Protein 2JFR (pdb70)

Nearest PDB structures (foldseek):
  2jfs-assembly1_A  TM=9.972E-01  e=6.537E-49  Mycolicibacterium smegmatis MC2 155
  5d2u-assembly1_A  TM=9.173E-01  e=3.199E-22  Thermosynechococcus vestitus BP-1
  2xzv-assembly1_A  TM=9.124E-01  e=3.537E-21  Synechococcus elongatus
  5iti-assembly1_A  TM=8.779E-01  e=5.720E-21  Thermosynechococcus vestitus BP-1
  2pk0-assembly3_C  TM=8.861E-01  e=6.323E-20  Streptococcus agalactiae A909

Sequence (234 aa):
GMASVLSSAATATDDQGPVRRENNQDACLADDGIILYAVADGFGARRGHHHASATALKTLSSAGFAAAPDRDGLLEEAVQQQANLLRRVFELLGDEEPTVSGTTLLTAVAVFEPGQGGPLVVNIIGDSPLYRIIRDGHMMEEQLTDDDHSVAGELVRRMGEITRRHEARWHPQQRRHLLTRRALGIGPHHIIGPDVVFGIDCGPGDRLLISSSDDGLFAAADEALLIVDAATSPDPQQVAVRRRLVVEVANNDAGGSDNTTVVVIDDLG

InterPro domains:
  IPR001932 PPM-type phosphatase-like domain [PF13672] (19-188)
  IPR001932 PPM-type phosphatase-like domain [PS51746] (6-232)
  IPR001932 PPM-type phosphatase-like domain [SM00331] (11-232)
  IPR001932 PPM-type phosphatase-like domain [SM00332] (2-230)
  IPR001932 PPM-type phosphatase-like domain [cd00143] (11-232)
  IPR015655 Protein phosphatase 2C [PTHR47992] (13-231)
  IPR036457 PPM-type phosphatase-like domain superfamily [G3DSA:3.60.40.10] (1-233)
  IPR036457 PPM-type phosphatase-like domain superfamily [SSF81606] (5-232)

Secondary structure (DSSP, 8-state):
---SEEEEEEEEE--SS-SS--EEEEEETTEEEEEEEESTTHHHHHHHHHHHHHHHHHHS-SHHHHHHHHHHHHHHHHHHHTTSSS--EE-EEEEE---GGGTS-EEEEESS--EEEEETTEEEE-SPP-BHHHHHHHTTSS-HHHHTT-TTTT-BS--BSSSS----EEEE----TT-EEEEE-GGGGTTS-HHHHHHHHT-SSHHHHHHHHHHHHHHTT--S-EEEEEEEE-

Organism: Mycolicibacterium smegmatis (strain ATCC 700084 / mc(2)155) (NCBI:txid246196)

Structure (mmCIF, N/CA/C/O backbone):
data_2JFR
#
_entry.id   2JFR
#
_cell.length_a   76.382
_cell.length_b   83.998
_cell.length_c   33.478
_cell.angle_alpha   90.00
_cell.angle_beta   90.00
_cell.angle_gamma   90.00
#
_symmetry.space_group_name_H-M   'P 21 21 2'
#
loop_
_entity.id
_entity.type
_entity.pdbx_description
1 polymer 'SER-THR PHOSPHATASE MSPP'
2 non-polymer 'MAGNESIUM ION'
3 non-polymer 'MANGANESE (II) ION'
4 non-polymer 'CHLORIDE ION'
5 non-polymer 'PHOSPHATE ION'
6 water water
#
loop_
_atom_site.group_PDB
_atom_site.id
_atom_site.type_symbol
_atom_site.label_atom_id
_atom_site.label_alt_id
_atom_site.label_comp_id
_atom_site.label_asym_id
_atom_site.label_entity_id
_atom_site.label_seq_id
_atom_site.pdbx_PDB_ins_code
_atom_site.Cartn_x
_atom_site.Cartn_y
_atom_site.Cartn_z
_atom_site.occupancy
_atom_site.B_iso_or_equiv
_atom_site.auth_seq_id
_atom_site.auth_comp_id
_atom_site.auth_asym_id
_atom_site.auth_atom_id
_atom_site.pdbx_PDB_model_num
ATOM 1 N N . GLY A 1 1 ? 39.013 27.647 5.474 1.00 23.98 0 GLY A N 1
ATOM 2 C CA . GLY A 1 1 ? 40.320 27.116 5.383 1.00 19.58 0 GLY A CA 1
ATOM 3 C C . GLY A 1 1 ? 40.955 26.790 6.716 1.00 16.78 0 GLY A C 1
ATOM 4 O O . GLY A 1 1 ? 40.439 27.152 7.778 1.00 18.40 0 GLY A O 1
ATOM 5 N N . MET A 1 2 ? 42.080 26.069 6.649 1.00 17.00 1 MET A N 1
ATOM 6 C CA . MET A 1 2 ? 42.725 25.516 7.807 1.00 16.06 1 MET A CA 1
ATOM 7 C C . MET A 1 2 ? 43.826 26.395 8.343 1.00 15.95 1 MET A C 1
ATOM 8 O O . MET A 1 2 ? 44.553 27.062 7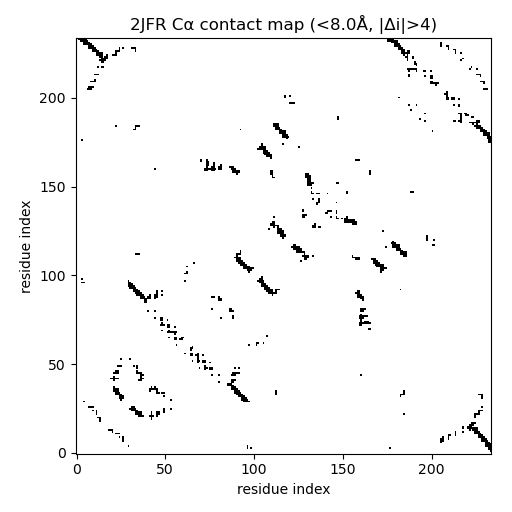.579 1.00 17.92 1 MET A O 1
ATOM 13 N N . ALA A 1 3 ? 44.013 26.359 9.629 1.00 15.77 2 ALA A N 1
ATOM 14 C CA . ALA A 1 3 ? 45.147 26.960 10.334 1.00 15.99 2 ALA A CA 1
ATOM 15 C C . ALA A 1 3 ? 46.469 26.289 9.946 1.00 15.77 2 ALA A C 1
ATOM 16 O O . ALA A 1 3 ? 46.499 25.132 9.548 1.00 16.89 2 ALA A O 1
ATOM 18 N N . SER A 1 4 ? 47.548 26.989 10.168 1.00 16.24 3 SER A N 1
ATOM 19 C CA . SER A 1 4 ? 48.866 26.414 9.921 1.00 16.59 3 SER A CA 1
ATOM 20 C C . SER A 1 4 ? 49.179 25.296 10.887 1.00 15.91 3 SER A C 1
ATOM 21 O O . SER A 1 4 ? 49.804 24.316 10.464 1.00 17.72 3 SER A O 1
ATOM 24 N N . VAL A 1 5 ? 48.822 25.421 12.119 1.00 17.30 4 VAL A N 1
ATOM 25 C CA . VAL A 1 5 ? 48.967 24.364 13.120 1.00 17.33 4 VAL A CA 1
ATOM 26 C C . VAL A 1 5 ? 47.544 23.905 13.447 1.00 16.85 4 VAL A C 1
ATOM 27 O O . VAL A 1 5 ? 46.744 24.659 13.965 1.00 18.81 4 VAL A O 1
ATOM 31 N N . LEU A 1 6 ? 47.286 22.637 13.206 1.00 16.49 5 LEU A N 1
ATOM 32 C CA . LEU A 1 6 ? 45.995 22.023 13.548 1.00 16.52 5 LEU A CA 1
ATOM 33 C C . LEU A 1 6 ? 45.965 21.617 14.969 1.00 17.27 5 LEU A C 1
ATOM 34 O O . LEU A 1 6 ? 45.011 21.862 15.694 1.00 21.32 5 LEU A O 1
ATOM 39 N N . SER A 1 7 ? 47.016 20.911 15.447 1.00 17.67 6 SER A N 1
ATOM 40 C CA A SER A 1 7 ? 47.095 20.580 16.843 0.58 19.28 6 SER A CA 1
ATOM 41 C CA B SER A 1 7 ? 47.053 20.202 16.687 0.42 17.98 6 SER A CA 1
ATOM 42 C C . SER A 1 7 ? 48.524 20.083 17.109 1.00 17.15 6 SER A C 1
ATOM 43 O O . SER A 1 7 ? 49.347 19.937 16.219 1.00 18.40 6 SER A O 1
ATOM 48 N N . ALA A 1 8 ? 48.779 19.951 18.373 1.00 17.39 7 ALA A N 1
ATOM 49 C CA . ALA A 1 8 ? 50.088 19.539 18.847 1.00 16.75 7 ALA A CA 1
ATOM 50 C C . ALA A 1 8 ? 49.920 18.742 20.106 1.00 16.29 7 ALA A C 1
ATOM 51 O O . ALA A 1 8 ? 48.899 18.841 20.808 1.00 19.37 7 ALA A O 1
ATOM 53 N N . ALA A 1 9 ? 50.884 17.917 20.428 1.00 15.68 8 ALA A N 1
ATOM 54 C CA . ALA A 1 9 ? 50.868 17.100 21.626 1.00 16.29 8 ALA A CA 1
ATOM 55 C C . ALA A 1 9 ? 52.301 16.891 22.098 1.00 15.63 8 ALA A C 1
ATOM 56 O O . ALA A 1 9 ? 53.221 16.919 21.297 1.00 15.83 8 ALA A O 1
ATOM 58 N N . THR A 1 10 ? 52.426 16.597 23.385 1.00 16.39 9 THR A N 1
ATOM 59 C CA . THR A 1 10 ? 53.747 16.298 23.940 1.00 15.97 9 THR A CA 1
ATOM 60 C C . THR A 1 10 ? 53.640 15.104 24.876 1.00 16.65 9 THR A C 1
ATOM 61 O O . THR A 1 10 ? 52.591 14.855 25.488 1.00 17.56 9 THR A O 1
ATOM 65 N N . ALA A 1 11 ? 54.758 14.419 25.048 1.00 16.47 10 ALA A N 1
ATOM 66 C CA . ALA A 1 11 ? 54.863 13.380 26.081 1.00 17.50 10 ALA A CA 1
ATOM 67 C C . ALA A 1 11 ? 56.323 13.307 26.507 1.00 17.65 10 ALA A C 1
ATOM 68 O O . ALA A 1 11 ? 57.235 13.530 25.711 1.00 17.09 10 ALA A O 1
ATOM 70 N N . THR A 1 12 ? 56.512 12.926 27.754 1.00 19.74 11 THR A N 1
ATOM 71 C CA . THR A 1 12 ? 57.847 12.690 28.246 1.00 20.93 11 THR A CA 1
ATOM 72 C C . THR A 1 12 ? 57.796 11.506 29.150 1.00 22.19 11 THR A C 1
ATOM 73 O O . THR A 1 12 ? 56.855 11.275 29.897 1.00 27.71 11 THR A O 1
ATOM 77 N N . ASP A 1 13 ? 58.861 10.734 29.156 1.00 20.50 12 ASP A N 1
ATOM 78 C CA A ASP A 1 13 ? 58.969 9.453 29.853 0.65 20.80 12 ASP A CA 1
ATOM 79 C CA B ASP A 1 13 ? 58.941 9.639 30.069 0.35 22.90 12 ASP A CA 1
ATOM 80 C C . ASP A 1 13 ? 60.368 9.377 30.486 1.00 20.57 12 ASP A C 1
ATOM 81 O O . ASP A 1 13 ? 61.371 9.428 29.759 1.00 19.86 12 ASP A O 1
ATOM 90 N N . GLN A 1 14 ? 60.458 9.247 31.798 1.00 19.64 13 GLN A N 1
ATOM 91 C CA . GLN A 1 14 ? 61.744 9.081 32.429 1.00 17.19 13 GLN A CA 1
ATOM 92 C C . GLN A 1 14 ? 62.413 7.785 32.012 1.00 16.23 13 GLN A C 1
ATOM 93 O O . GLN A 1 14 ? 63.649 7.732 31.854 1.00 15.91 13 GLN A O 1
ATOM 99 N N . GLY A 1 15 ? 61.644 6.734 31.886 1.00 18.14 14 GLY A N 1
ATOM 100 C CA . GLY A 1 15 ? 62.111 5.394 31.674 1.00 19.81 14 GLY A CA 1
ATOM 101 C C . GLY A 1 15 ? 62.539 4.772 32.960 1.00 18.60 14 GLY A C 1
ATOM 102 O O . GLY A 1 15 ? 62.588 5.403 34.025 1.00 18.83 14 GLY A O 1
ATOM 103 N N . PRO A 1 16 ? 62.833 3.469 32.915 1.00 20.10 15 PRO A N 1
ATOM 104 C CA . PRO A 1 16 ? 63.137 2.678 34.116 1.00 22.13 15 PRO A CA 1
ATOM 105 C C . PRO A 1 16 ? 64.585 2.648 34.488 1.00 21.59 15 PRO A C 1
ATOM 106 O O . PRO A 1 16 ? 64.892 1.998 35.517 1.00 25.92 15 PRO A O 1
ATOM 110 N N . VAL A 1 17 ? 65.460 3.333 33.784 1.00 20.11 16 VAL A N 1
ATOM 111 C CA . VAL A 1 17 ? 66.898 3.269 34.019 1.00 20.43 16 VAL A CA 1
ATOM 112 C C . VAL A 1 17 ? 67.407 4.531 34.647 1.00 18.52 16 VAL A C 1
ATOM 113 O O . VAL A 1 17 ? 68.053 4.525 35.699 1.00 21.06 16 VAL A O 1
ATOM 117 N N . ARG A 1 18 ? 67.170 5.664 34.004 1.00 17.78 17 ARG A N 1
ATOM 118 C CA A ARG A 1 18 ? 67.673 6.939 34.484 0.60 16.29 17 ARG A CA 1
ATOM 119 C CA B ARG A 1 18 ? 67.718 6.917 34.511 0.40 16.87 17 ARG A CA 1
ATOM 120 C C . ARG A 1 18 ? 67.046 7.333 35.813 1.00 16.03 17 ARG A C 1
ATOM 121 O O . ARG A 1 18 ? 65.858 7.159 36.015 1.00 17.25 17 ARG A O 1
ATOM 136 N N . GLU A 1 19 ? 67.860 7.931 36.681 1.00 16.37 18 GLU A N 1
ATOM 137 C CA . GLU A 1 19 ? 67.373 8.342 37.974 1.00 16.90 18 GLU A CA 1
ATOM 138 C C . GLU A 1 19 ? 66.676 9.691 37.988 1.00 16.04 18 GLU A C 1
ATOM 139 O O . GLU A 1 19 ? 65.961 9.995 38.970 1.00 16.97 18 GLU A O 1
ATOM 145 N N . ASN A 1 20 ? 66.781 10.441 36.905 1.00 15.71 19 ASN A N 1
ATOM 146 C CA . ASN A 1 20 ? 66.096 11.686 36.749 1.00 15.21 19 ASN A CA 1
ATOM 147 C C . ASN A 1 20 ? 65.586 11.746 35.294 1.00 14.81 19 ASN A C 1
ATOM 148 O O . ASN A 1 20 ? 66.205 11.175 34.409 1.00 15.67 19 ASN A O 1
ATOM 153 N N . ASN A 1 21 ? 64.527 12.517 35.112 1.00 15.22 20 ASN A N 1
ATOM 154 C CA . ASN A 1 21 ? 64.113 12.935 33.766 1.00 14.46 20 ASN A CA 1
ATOM 155 C C . ASN A 1 21 ? 64.718 14.316 33.558 1.00 14.35 20 ASN A C 1
ATOM 156 O O . ASN A 1 21 ? 64.262 15.318 34.088 1.00 16.34 20 ASN A O 1
ATOM 161 N N . GLN A 1 22 ? 65.818 14.352 32.805 1.00 13.99 21 GLN A N 1
ATOM 162 C CA . GLN A 1 22 ? 66.505 15.599 32.524 1.00 13.74 21 GLN A CA 1
ATOM 163 C C . GLN A 1 22 ? 66.092 16.172 31.172 1.00 13.92 21 GLN A C 1
ATOM 164 O O . GLN A 1 22 ? 66.698 17.165 30.726 1.00 14.24 21 GLN A O 1
ATOM 170 N N . ASP A 1 23 ? 65.094 15.612 30.527 1.00 13.99 22 ASP A N 1
ATOM 171 C CA . ASP A 1 23 ? 64.523 16.236 29.336 1.00 14.13 22 ASP A CA 1
ATOM 172 C C . ASP A 1 23 ? 63.458 17.241 29.776 1.00 14.39 22 ASP A C 1
ATOM 173 O O . ASP A 1 23 ? 62.908 17.183 30.888 1.00 16.30 22 ASP A O 1
ATOM 178 N N . ALA A 1 24 ? 63.154 18.160 28.882 1.00 14.79 23 ALA A N 1
ATOM 179 C CA . ALA A 1 24 ? 62.090 19.138 29.059 1.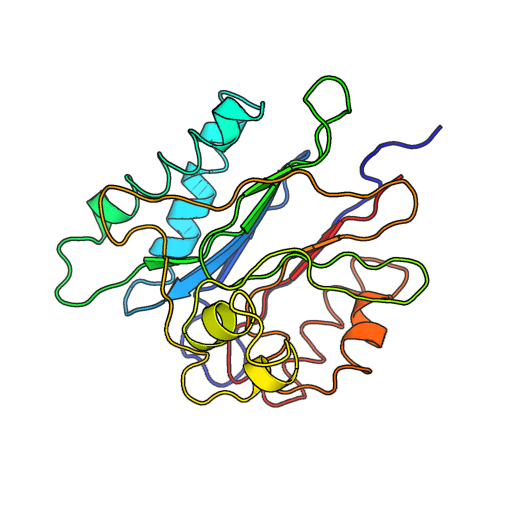00 15.18 23 ALA A CA 1
ATOM 180 C C . ALA A 1 24 ? 61.487 19.398 27.687 1.00 14.12 23 ALA A C 1
ATOM 181 O O . ALA A 1 24 ? 62.153 19.258 26.671 1.00 14.24 23 ALA A O 1
ATOM 183 N N . CYS A 1 25 ? 60.244 19.853 27.660 1.00 15.11 24 CYS A N 1
ATOM 184 C CA . CYS A 1 25 ? 59.607 20.231 26.400 1.00 14.89 24 CYS A CA 1
ATOM 185 C C . CYS A 1 25 ? 58.696 21.433 26.579 1.00 14.97 24 CYS A C 1
ATOM 186 O O . CYS A 1 25 ? 58.345 21.799 27.707 1.00 17.69 24 CYS A O 1
ATOM 189 N N . LEU A 1 26 ? 58.366 22.050 25.465 1.00 15.22 25 LEU A N 1
ATOM 190 C CA . LEU A 1 26 ? 57.593 23.272 25.400 1.00 15.99 25 LEU A CA 1
ATOM 191 C C . LEU A 1 26 ? 56.677 23.169 24.184 1.00 16.06 25 LEU A C 1
ATOM 192 O O . LEU A 1 26 ? 57.118 22.805 23.106 1.00 16.06 25 LEU A O 1
ATOM 197 N N . ALA A 1 27 ? 55.413 23.591 24.364 1.00 18.35 26 ALA A N 1
ATOM 198 C CA . ALA A 1 27 ? 54.462 23.644 23.223 1.00 20.63 26 ALA A CA 1
ATOM 199 C C . ALA A 1 27 ? 53.607 24.861 23.567 1.00 24.91 26 ALA A C 1
ATOM 200 O O . ALA A 1 27 ? 52.803 24.837 24.509 1.00 30.87 26 ALA A O 1
ATOM 202 N N . ASP A 1 28 ? 53.748 25.949 22.847 1.00 27.94 27 ASP A N 1
ATOM 203 C CA A ASP A 1 28 ? 53.055 27.170 23.197 0.82 32.23 27 ASP A CA 1
ATOM 204 C CA B ASP A 1 28 ? 53.041 27.172 23.231 0.18 32.14 27 ASP A CA 1
ATOM 205 C C . ASP A 1 28 ? 52.941 28.103 22.035 1.00 32.02 27 ASP A C 1
ATOM 206 O O . ASP A 1 28 ? 53.919 28.690 21.524 1.00 29.13 27 ASP A O 1
ATOM 215 N N . GLY A 1 29 ? 51.719 28.222 21.552 1.00 38.64 28 GLY A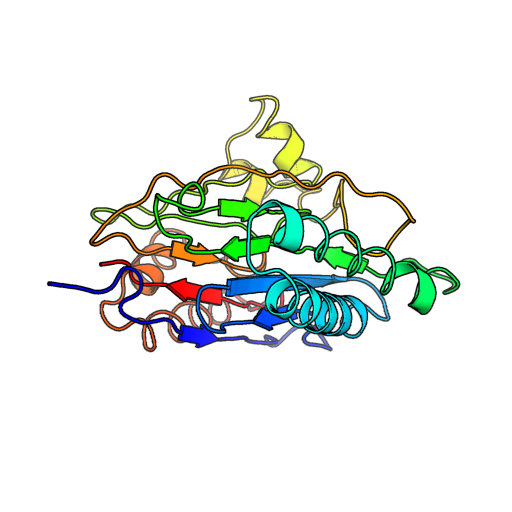 N 1
ATOM 216 C CA . GLY A 1 29 ? 51.449 29.039 20.376 1.00 36.28 28 GLY A CA 1
ATOM 217 C C . GLY A 1 29 ? 52.047 28.393 19.140 1.00 30.28 28 GLY A C 1
ATOM 218 O O . GLY A 1 29 ? 51.740 27.298 18.688 1.00 38.04 28 GLY A O 1
ATOM 219 N N . ILE A 1 30 ? 52.983 29.086 18.510 1.00 22.64 29 ILE A N 1
ATOM 220 C CA A ILE A 1 30 ? 53.708 28.556 17.333 0.77 18.17 29 ILE A CA 1
ATOM 221 C CA B ILE A 1 30 ? 53.675 28.496 17.351 0.23 19.25 29 ILE A CA 1
ATOM 222 C C . ILE A 1 30 ? 55.097 28.049 17.726 1.00 16.05 29 ILE A C 1
ATOM 223 O O . ILE A 1 30 ? 55.819 27.635 16.817 1.00 15.72 29 ILE A O 1
ATOM 232 N N . LEU A 1 31 ? 55.448 28.090 19.006 1.00 16.46 30 LEU A N 1
ATOM 233 C CA . LEU A 1 31 ? 56.781 27.674 19.458 1.00 15.32 30 LEU A CA 1
ATOM 234 C C . LEU A 1 31 ? 56.727 26.303 20.127 1.00 14.75 30 LEU A C 1
ATOM 235 O O . LEU A 1 31 ? 55.931 26.060 21.047 1.00 16.31 30 LEU A O 1
ATOM 240 N N . TYR A 1 32 ? 57.622 25.442 19.691 1.00 13.86 31 TYR A N 1
ATOM 241 C CA . TYR A 1 32 ? 57.715 24.058 20.157 1.00 13.82 31 TYR A CA 1
ATOM 242 C C . TYR A 1 32 ? 59.164 23.759 20.394 1.00 13.65 31 TYR A C 1
ATOM 243 O O . TYR A 1 32 ? 60.017 24.130 19.609 1.00 14.63 31 TYR A O 1
ATOM 252 N N . ALA A 1 33 ? 59.488 23.009 21.466 1.00 13.55 32 ALA A N 1
ATOM 253 C CA . ALA A 1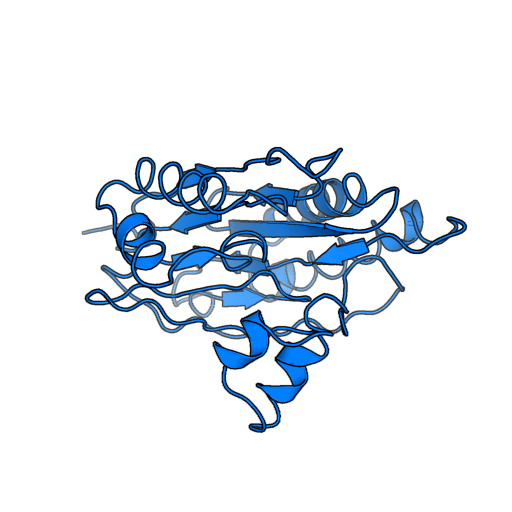 33 ? 60.890 22.726 21.698 1.00 13.71 32 ALA A CA 1
ATOM 254 C C . ALA A 1 33 ? 61.057 21.493 22.575 1.00 13.42 32 ALA A C 1
ATOM 255 O O . ALA A 1 33 ? 60.193 21.164 23.398 1.00 14.10 32 ALA A O 1
ATOM 257 N N . VAL A 1 34 ? 62.211 20.882 22.419 1.00 13.40 33 VAL A N 1
ATOM 258 C CA . VAL A 1 34 ? 62.732 19.863 23.329 1.00 13.32 33 VAL A CA 1
ATOM 259 C C . VAL A 1 34 ? 64.129 20.263 23.743 1.00 13.08 33 VAL A C 1
ATOM 260 O O . VAL A 1 34 ? 64.922 20.724 22.932 1.00 13.93 33 VAL A O 1
ATOM 264 N N . ALA A 1 35 ? 64.420 20.014 25.021 1.00 13.41 34 ALA A N 1
ATOM 265 C CA . ALA A 1 35 ? 65.763 20.220 25.575 1.00 13.39 34 ALA A CA 1
ATOM 266 C C . ALA A 1 35 ? 66.138 18.967 26.359 1.00 13.56 34 ALA A C 1
ATOM 267 O O . ALA A 1 35 ? 65.412 18.569 27.260 1.00 14.62 34 ALA A O 1
ATOM 269 N N . ASP A 1 36 ? 67.256 18.368 26.001 1.00 13.65 35 ASP A N 1
ATOM 270 C CA . ASP A 1 36 ? 67.746 17.163 26.678 1.00 13.36 35 ASP A CA 1
ATOM 271 C C . ASP A 1 36 ? 68.953 17.550 27.514 1.00 13.28 35 ASP A C 1
ATOM 272 O O . ASP A 1 36 ? 70.045 17.800 26.998 1.00 13.59 35 ASP A O 1
ATOM 277 N N . GLY A 1 37 ? 68.737 17.638 28.819 1.00 13.43 36 GLY A N 1
ATOM 278 C CA . GLY A 1 37 ? 69.811 17.980 29.733 1.00 13.85 36 GLY A CA 1
ATOM 279 C C . GLY A 1 37 ? 70.738 16.821 29.981 1.00 13.85 36 GLY A C 1
ATOM 280 O O . GLY A 1 37 ? 70.371 15.663 29.889 1.00 14.03 36 GLY A O 1
ATOM 281 N N . PHE A 1 38 ? 71.959 17.168 30.390 1.00 14.20 37 PHE A N 1
ATOM 282 C CA . PHE A 1 38 ? 72.965 16.222 30.774 1.00 14.60 37 PHE A CA 1
ATOM 283 C C . PHE A 1 38 ? 73.737 16.744 31.974 1.00 14.79 37 PHE A C 1
ATOM 284 O O . PHE A 1 38 ? 73.816 17.962 32.176 1.00 15.34 37 PHE A O 1
ATOM 292 N N . GLY A 1 39 ? 74.381 15.843 32.667 1.00 15.51 38 GLY A N 1
ATOM 293 C CA . GLY A 1 39 ? 75.207 16.149 33.801 1.00 16.41 38 GLY A CA 1
ATOM 294 C C . GLY A 1 39 ? 74.395 16.134 35.093 1.00 16.59 38 GLY A C 1
ATOM 295 O O . GLY A 1 39 ? 73.198 15.922 35.129 1.00 16.97 38 GLY A O 1
ATOM 296 N N . ALA A 1 40 ? 75.141 16.400 36.185 1.00 17.53 39 ALA A N 1
ATOM 297 C CA . ALA A 1 40 ? 74.517 16.357 37.511 1.00 19.26 39 ALA A CA 1
ATOM 298 C C . ALA A 1 40 ? 73.369 17.316 37.645 1.00 18.21 39 ALA A C 1
ATOM 299 O O . ALA A 1 40 ? 72.458 17.063 38.432 1.00 21.29 39 ALA A O 1
ATOM 301 N N . ARG A 1 41 ? 73.397 18.424 36.910 1.00 17.29 40 ARG A N 1
ATOM 302 C CA A ARG A 1 41 ? 72.337 19.399 36.970 0.56 17.20 40 ARG A CA 1
ATOM 303 C CA B ARG A 1 41 ? 72.381 19.434 36.932 0.44 16.56 40 ARG A CA 1
ATOM 304 C C . ARG A 1 41 ? 71.684 19.545 35.571 1.00 15.93 40 ARG A C 1
ATOM 305 O O . ARG A 1 41 ? 71.163 20.604 35.231 1.00 16.88 40 ARG A O 1
ATOM 320 N N . GLY A 1 42 ? 71.638 18.439 34.847 1.00 15.78 41 GLY A N 1
ATOM 321 C CA . GLY A 1 42 ? 71.010 18.511 33.528 1.00 15.44 41 GLY A CA 1
ATOM 322 C C . GLY A 1 42 ? 69.538 18.886 33.560 1.00 15.12 41 GLY A C 1
ATOM 323 O O . GLY A 1 42 ? 69.050 19.533 32.620 1.00 15.61 41 GLY A O 1
ATOM 324 N N . HIS A 1 43 ? 68.795 18.505 34.595 1.00 15.61 42 HIS A N 1
ATOM 325 C CA A HIS A 1 43 ? 67.411 18.923 34.742 0.55 15.54 42 HIS A CA 1
ATOM 326 C CA B HIS A 1 43 ? 67.384 18.907 34.661 0.45 16.47 42 HIS A CA 1
ATOM 327 C C . HIS A 1 43 ? 67.282 20.403 34.846 1.00 15.87 42 HIS A C 1
ATOM 328 O O . HIS A 1 43 ? 66.412 21.043 34.240 1.00 16.98 42 HIS A O 1
ATOM 341 N N . HIS A 1 44 ? 68.193 21.012 35.643 1.00 15.59 43 HIS A N 1
ATOM 342 C CA . HIS A 1 44 ? 68.172 22.445 35.765 1.00 15.95 43 HIS A CA 1
ATOM 343 C C . HIS A 1 44 ? 68.496 23.110 34.411 1.00 15.57 43 HIS A C 1
ATOM 344 O O . HIS A 1 44 ? 67.888 24.136 34.062 1.00 16.49 43 HIS A O 1
ATOM 351 N N . ALA A 1 45 ? 69.420 22.549 33.662 1.00 15.47 44 ALA A N 1
ATOM 352 C CA . ALA A 1 45 ? 69.824 23.122 32.392 1.00 15.08 44 ALA A CA 1
ATOM 353 C C . ALA A 1 45 ? 68.640 23.142 31.413 1.00 14.22 44 ALA A C 1
ATOM 354 O O . ALA A 1 45 ? 68.380 24.162 30.797 1.00 15.01 44 ALA A O 1
ATOM 356 N N . SER A 1 46 ? 67.993 22.009 31.235 1.00 14.28 45 SER A N 1
ATOM 357 C CA . SER A 1 46 ? 66.920 21.936 30.214 1.00 14.45 45 SER A CA 1
ATOM 358 C C . SER A 1 46 ? 65.730 22.783 30.650 1.00 14.35 45 SER A C 1
ATOM 359 O O . SER A 1 46 ? 65.159 23.506 29.828 1.00 14.75 45 SER A O 1
ATOM 362 N N . ALA A 1 47 ? 65.347 22.714 31.919 1.00 14.99 46 ALA A N 1
ATOM 363 C CA . ALA A 1 47 ? 64.180 23.513 32.373 1.00 15.59 46 ALA A CA 1
ATOM 364 C C . ALA A 1 47 ? 64.468 24.975 32.244 1.00 15.45 46 ALA A C 1
ATOM 365 O O . ALA A 1 47 ? 63.604 25.761 31.810 1.00 15.84 46 ALA A O 1
ATOM 367 N N . THR A 1 48 ? 65.664 25.420 32.645 1.00 15.38 47 THR A N 1
ATOM 368 C CA . THR A 1 48 ? 65.980 26.834 32.587 1.00 15.58 47 THR A CA 1
ATOM 369 C C . THR A 1 48 ? 66.044 27.286 31.130 1.00 15.08 47 THR A C 1
ATOM 370 O O . THR A 1 48 ? 65.583 28.378 30.813 1.00 15.53 47 THR A O 1
ATOM 374 N N . ALA A 1 49 ? 66.642 26.468 30.275 1.00 14.80 48 ALA A N 1
ATOM 375 C CA . ALA A 1 49 ? 66.727 26.854 28.863 1.00 14.67 48 ALA A CA 1
ATOM 376 C C . ALA A 1 49 ? 65.336 27.127 28.296 1.00 14.36 48 ALA A C 1
ATOM 377 O O . ALA A 1 49 ? 65.148 28.111 27.590 1.00 15.10 48 ALA A O 1
ATOM 379 N N . LEU A 1 50 ? 64.384 26.238 28.580 1.00 14.61 49 LEU A N 1
ATOM 380 C CA . LEU A 1 50 ? 63.053 26.424 28.000 1.00 14.95 49 LEU A CA 1
ATOM 381 C C . LEU A 1 50 ? 62.299 27.578 28.619 1.00 14.99 49 LEU A C 1
ATOM 382 O O . LEU A 1 50 ? 61.566 28.275 27.912 1.00 15.55 49 LEU A O 1
ATOM 387 N N . LYS A 1 51 ? 62.466 27.811 29.921 1.00 15.52 50 LYS A N 1
ATOM 388 C CA . LYS A 1 51 ? 61.822 28.961 30.548 1.00 15.84 50 LYS A CA 1
ATOM 389 C C . LYS A 1 51 ? 62.329 30.238 29.909 1.00 15.73 50 LYS A C 1
ATOM 390 O O . LYS A 1 51 ? 61.563 31.175 29.616 1.00 16.29 50 LYS A O 1
ATOM 396 N N . THR A 1 52 ? 63.625 30.329 29.737 1.00 15.64 51 THR A N 1
ATOM 397 C CA . THR A 1 52 ? 64.225 31.519 29.144 1.00 16.01 51 THR A CA 1
ATOM 398 C C . THR A 1 52 ? 63.837 31.659 27.665 1.00 15.77 51 THR A C 1
ATOM 399 O O . THR A 1 52 ? 63.542 32.763 27.206 1.00 16.59 51 THR A O 1
ATOM 403 N N . LEU A 1 53 ? 63.832 30.570 26.946 1.00 15.58 52 LEU A N 1
ATOM 404 C CA . LEU A 1 53 ? 63.441 30.566 25.552 1.00 15.48 52 LEU A CA 1
ATOM 405 C C . LEU A 1 53 ? 62.029 31.091 25.401 1.00 15.52 52 LEU A C 1
ATOM 406 O O . LEU A 1 53 ? 61.744 31.957 24.558 1.00 16.64 52 LEU A O 1
ATOM 411 N N . SER A 1 54 ? 61.107 30.567 26.200 1.00 15.79 53 SER A N 1
ATOM 412 C CA A SER A 1 54 ? 59.710 30.949 26.140 0.77 16.24 53 SER A CA 1
ATOM 413 C CA B SER A 1 54 ? 59.712 30.977 26.027 0.23 17.46 53 SER A CA 1
ATOM 414 C C . SER A 1 54 ? 59.544 32.452 26.368 1.00 16.89 53 SER A C 1
ATOM 415 O O . SER A 1 54 ? 58.849 33.148 25.654 1.00 17.69 53 SER A O 1
ATOM 420 N N . ALA A 1 55 ? 60.216 32.954 27.435 1.00 16.77 54 ALA A N 1
ATOM 421 C CA . ALA A 1 55 ? 60.083 34.387 27.727 1.00 17.98 54 ALA A CA 1
ATOM 422 C C . ALA A 1 55 ? 60.671 35.229 26.656 1.00 17.05 54 ALA A C 1
ATOM 423 O O . ALA A 1 55 ? 60.096 36.267 26.297 1.00 18.20 54 ALA A O 1
ATOM 425 N N . GLY A 1 56 ? 61.814 34.851 26.114 1.00 16.69 55 GLY A N 1
ATOM 426 C CA . GLY A 1 56 ? 62.453 35.651 25.110 1.00 17.50 55 GLY A CA 1
ATOM 427 C C . GLY A 1 56 ? 61.653 35.656 23.813 1.00 16.50 55 GLY A C 1
ATOM 428 O O . GLY A 1 56 ? 61.555 36.710 23.158 1.00 18.10 55 GLY A O 1
ATOM 429 N N . PHE A 1 57 ? 61.103 34.528 23.434 1.00 15.94 56 PHE A N 1
ATOM 430 C CA . PHE A 1 57 ? 60.309 34.487 22.201 1.00 16.42 56 PHE A CA 1
ATOM 431 C C . PHE A 1 57 ? 59.032 35.309 22.362 1.00 16.46 56 PHE A C 1
ATOM 432 O O . PHE A 1 57 ? 58.652 36.027 21.464 1.00 17.99 56 PHE A O 1
ATOM 440 N N . ALA A 1 58 ? 58.427 35.241 23.547 1.00 16.79 57 ALA A N 1
ATOM 441 C CA . ALA A 1 58 ? 57.230 36.038 23.768 1.00 18.19 57 ALA A CA 1
ATOM 442 C C . ALA A 1 58 ? 57.502 37.511 23.657 1.00 17.64 57 ALA A C 1
ATOM 443 O O . ALA A 1 58 ? 56.654 38.293 23.215 1.00 20.30 57 ALA A O 1
ATOM 445 N N . ALA A 1 59 ? 58.685 37.948 24.066 1.00 17.23 58 ALA A N 1
ATOM 446 C CA . ALA A 1 59 ? 59.067 39.335 23.980 1.00 18.46 58 ALA A CA 1
ATOM 447 C C . ALA A 1 59 ? 59.377 39.762 22.563 1.00 17.40 58 ALA A C 1
ATOM 448 O O . ALA A 1 59 ? 59.340 40.959 22.259 1.00 20.68 58 ALA A O 1
ATOM 450 N N . ALA A 1 60 ? 59.695 38.855 21.673 1.00 17.38 59 ALA A N 1
ATOM 451 C CA . ALA A 1 60 ? 60.104 39.171 20.324 1.00 17.89 59 ALA A CA 1
ATOM 452 C C . ALA A 1 60 ? 59.852 37.999 19.403 1.00 17.13 59 ALA A C 1
ATOM 453 O O . ALA A 1 60 ? 60.784 37.263 19.039 1.00 17.61 59 ALA A O 1
ATOM 455 N N . PRO A 1 61 ? 58.594 37.747 19.022 1.00 16.91 60 PRO A N 1
ATOM 456 C CA . PRO A 1 61 ? 58.270 36.497 18.320 1.00 16.66 60 PRO A CA 1
ATOM 457 C C . PRO A 1 61 ? 58.512 36.608 16.825 1.00 16.62 60 PRO A C 1
ATOM 458 O O . PRO A 1 61 ? 57.568 36.684 16.003 1.00 18.70 60 PRO A O 1
ATOM 462 N N . ASP A 1 62 ? 59.749 36.659 16.436 1.00 16.67 61 ASP A N 1
ATOM 463 C CA . ASP A 1 62 ? 60.169 36.647 15.042 1.00 17.00 61 ASP A CA 1
ATOM 464 C C . ASP A 1 62 ? 61.472 35.862 14.986 1.00 16.40 61 ASP A C 1
ATOM 465 O O . ASP A 1 62 ? 61.973 35.386 15.984 1.00 16.61 61 ASP A O 1
ATOM 470 N N . ARG A 1 63 ? 62.039 35.719 13.780 1.00 16.90 62 ARG A N 1
ATOM 471 C CA . ARG A 1 63 ? 63.257 34.907 13.649 1.00 16.55 62 ARG A CA 1
ATOM 472 C C . ARG A 1 63 ? 64.378 35.434 14.513 1.00 16.32 62 ARG A C 1
ATOM 473 O O . ARG A 1 63 ? 65.044 34.718 15.250 1.00 16.73 62 ARG A O 1
ATOM 481 N N . ASP A 1 64 ? 64.655 36.745 14.414 1.00 17.25 63 ASP A N 1
ATOM 482 C CA . ASP A 1 64 ? 65.767 37.288 15.185 1.00 17.72 63 ASP A CA 1
ATOM 483 C C . ASP A 1 64 ? 65.524 37.173 16.679 1.00 17.02 63 ASP A C 1
ATOM 484 O O . ASP A 1 64 ? 66.443 36.930 17.448 1.00 17.69 63 ASP A O 1
ATOM 489 N N . GLY A 1 65 ? 64.258 37.325 17.086 1.00 17.25 64 GLY A N 1
ATOM 490 C CA . GLY A 1 65 ? 63.899 37.172 18.476 1.00 16.98 64 GLY A CA 1
ATOM 491 C C . GLY A 1 65 ? 64.066 35.795 18.995 1.00 16.42 64 GLY A C 1
ATOM 492 O O . GLY A 1 65 ? 64.460 35.580 20.150 1.00 17.60 64 GLY A O 1
ATOM 493 N N . LEU A 1 66 ? 63.777 34.817 18.176 1.00 16.42 65 LEU A N 1
ATOM 494 C CA . LEU A 1 66 ? 64.002 33.420 18.530 1.00 16.34 65 LEU A CA 1
ATOM 495 C C . LEU A 1 66 ? 65.468 33.156 18.701 1.00 16.06 65 LEU A C 1
ATOM 496 O O . LEU A 1 66 ? 65.894 32.527 19.677 1.00 16.18 65 LEU A O 1
ATOM 501 N N . LEU A 1 67 ? 66.266 33.638 17.766 1.00 16.25 66 LEU A N 1
ATOM 502 C CA . LEU A 1 67 ? 67.713 33.440 17.873 1.00 16.63 66 LEU A CA 1
ATOM 503 C C . LEU A 1 67 ? 68.266 34.116 19.111 1.00 16.37 66 LEU A C 1
ATOM 504 O O . LEU A 1 67 ? 69.124 33.571 19.821 1.00 17.02 66 LEU A O 1
ATOM 509 N N . GLU A 1 68 ? 67.795 35.327 19.402 1.00 16.47 67 GLU A N 1
ATOM 510 C CA A GLU A 1 68 ? 68.175 36.059 20.620 0.62 17.14 67 GLU A CA 1
ATOM 511 C CA B GLU A 1 68 ? 68.318 35.959 20.628 0.38 17.00 67 GLU A CA 1
ATOM 512 C C . GLU A 1 68 ? 67.785 35.264 21.872 1.00 16.65 67 GLU A C 1
ATOM 513 O O . GLU A 1 68 ? 68.538 35.207 22.829 1.00 17.30 67 GLU A O 1
ATOM 524 N N . ALA A 1 69 ? 66.603 34.672 21.839 1.00 16.21 68 ALA A N 1
ATOM 525 C CA . ALA A 1 69 ? 66.116 33.913 22.998 1.00 16.16 68 ALA A CA 1
ATOM 526 C C . ALA A 1 69 ? 66.979 32.697 23.240 1.00 15.87 68 ALA A C 1
ATOM 527 O O . ALA A 1 69 ? 67.234 32.336 24.390 1.00 16.57 68 ALA A O 1
ATOM 529 N N . VAL A 1 70 ? 67.461 32.062 22.167 1.00 16.13 69 VAL A N 1
ATOM 530 C CA . VAL A 1 70 ? 68.369 30.938 22.325 1.00 15.99 69 VAL A CA 1
ATOM 531 C C . VAL A 1 70 ? 69.697 31.415 22.924 1.00 16.65 69 VAL A C 1
ATOM 532 O O . VAL A 1 70 ? 70.249 30.754 23.798 1.00 17.06 69 VAL A O 1
ATOM 536 N N . GLN A 1 71 ? 70.218 32.558 22.473 1.00 16.80 70 GLN A N 1
ATOM 537 C CA . GLN A 1 71 ? 71.402 33.113 23.036 1.00 17.48 70 GLN A CA 1
ATOM 538 C C . GLN A 1 71 ? 71.204 33.422 24.505 1.00 16.98 70 GLN A C 1
ATOM 539 O O . GLN A 1 71 ? 72.085 33.143 25.333 1.00 18.14 70 GLN A O 1
ATOM 545 N N . GLN A 1 72 ? 70.074 33.999 24.882 1.00 17.00 71 GLN A N 1
ATOM 546 C CA A GLN A 1 72 ? 69.829 34.316 26.263 0.76 17.60 71 GLN A CA 1
ATOM 547 C CA B GLN A 1 72 ? 69.774 34.323 26.260 0.24 17.52 71 GLN A CA 1
ATOM 548 C C . GLN A 1 72 ? 69.688 33.054 27.099 1.00 16.78 71 GLN A C 1
ATOM 549 O O . GLN A 1 72 ? 70.148 33.025 28.244 1.00 17.93 71 GLN A O 1
ATOM 560 N N . ALA A 1 73 ? 69.079 32.021 26.560 1.00 16.29 72 ALA A N 1
ATOM 561 C CA . ALA A 1 73 ? 68.973 30.749 27.256 1.00 16.11 72 ALA A CA 1
ATOM 562 C C . ALA A 1 73 ? 70.370 30.188 27.543 1.00 15.75 72 ALA A C 1
ATOM 563 O O . ALA A 1 73 ? 70.661 29.729 28.642 1.00 16.52 72 ALA A O 1
ATOM 565 N N . ASN A 1 74 ? 71.244 30.232 26.524 1.00 15.41 73 ASN A N 1
ATOM 566 C CA . ASN A 1 74 ? 72.622 29.786 26.723 1.00 15.62 73 ASN A CA 1
ATOM 567 C C . ASN A 1 74 ? 73.292 30.544 27.866 1.00 15.97 73 ASN A C 1
ATOM 568 O O . ASN A 1 74 ? 73.915 29.939 28.727 1.00 16.74 73 ASN A O 1
ATOM 573 N N . LEU A 1 75 ? 73.197 31.853 27.814 1.00 17.14 74 LEU A N 1
ATOM 574 C CA A LEU A 1 75 ? 73.906 32.666 28.799 0.58 18.45 74 LEU A CA 1
ATOM 575 C CA B LEU A 1 75 ? 73.893 32.661 28.808 0.42 19.06 74 LEU A CA 1
ATOM 576 C C . LEU A 1 75 ? 73.341 32.403 30.191 1.00 18.14 74 LEU A C 1
ATOM 577 O O . LEU A 1 75 ? 74.110 32.316 31.144 1.00 19.88 74 LEU A O 1
ATOM 586 N N . ARG A 1 76 ? 72.051 32.309 30.319 1.00 18.48 75 ARG A N 1
ATOM 587 C CA A ARG A 1 76 ? 71.454 32.117 31.643 0.63 19.02 75 ARG A CA 1
ATOM 588 C CA B ARG A 1 76 ? 71.379 32.076 31.580 0.37 18.69 75 ARG A CA 1
ATOM 589 C C . ARG A 1 76 ? 71.835 30.782 32.212 1.00 18.43 75 ARG A C 1
ATOM 590 O O . ARG A 1 76 ? 72.202 30.694 33.383 1.00 20.09 75 ARG A O 1
ATOM 605 N N . VAL A 1 77 ? 71.799 29.707 31.414 1.00 17.10 76 VAL A N 1
ATOM 606 C CA . VAL A 1 77 ? 72.238 28.409 31.904 1.00 16.68 76 VAL A CA 1
ATOM 607 C C . VAL A 1 77 ? 73.691 28.430 32.286 1.00 16.70 76 VAL A C 1
ATOM 608 O O . VAL A 1 77 ? 74.078 27.897 33.319 1.00 18.17 76 VAL A O 1
ATOM 612 N N . PHE A 1 78 ? 74.517 29.044 31.439 1.00 17.43 77 PHE A N 1
ATOM 613 C CA . PHE A 1 78 ? 75.962 29.094 31.754 1.00 17.93 77 PHE A CA 1
ATOM 614 C C . PHE A 1 78 ? 76.229 29.931 33.014 1.00 18.99 77 PHE A C 1
ATOM 615 O O . PHE A 1 78 ? 77.085 29.506 33.841 1.00 20.15 77 PHE A O 1
ATOM 623 N N . GLU A 1 79 ? 75.531 31.015 33.195 1.00 19.27 78 GLU A N 1
ATOM 624 C CA . GLU A 1 79 ? 75.700 31.794 34.431 1.00 20.86 78 GLU A CA 1
ATOM 625 C C . GLU A 1 79 ? 75.296 30.995 35.637 1.00 21.22 78 GLU A C 1
ATOM 626 O O . GLU A 1 79 ? 75.952 31.081 36.697 1.00 23.76 78 GLU A O 1
ATOM 632 N N . LEU A 1 80 ? 74.277 30.183 35.541 1.00 20.43 79 LEU A N 1
ATOM 633 C CA . LEU A 1 80 ? 73.853 29.393 36.698 1.00 20.76 79 LEU A CA 1
ATOM 634 C C . LEU A 1 80 ? 74.668 28.157 36.970 1.00 20.78 79 LEU A C 1
ATOM 635 O O . LEU A 1 80 ? 74.829 27.817 38.152 1.00 23.70 79 LEU A O 1
ATOM 640 N N . LEU A 1 81 ? 75.183 27.478 35.938 1.00 19.61 80 LEU A N 1
ATOM 641 C CA . LEU A 1 81 ? 75.765 26.167 36.126 1.00 20.49 80 LEU A CA 1
ATOM 642 C C . LEU A 1 81 ? 77.249 26.131 35.834 1.00 21.06 80 LEU A C 1
ATOM 643 O O . LEU A 1 81 ? 77.940 25.170 36.103 1.00 21.85 80 LEU A O 1
ATOM 648 N N . GLY A 1 82 ? 77.803 27.190 35.254 1.00 21.82 81 GLY A N 1
ATOM 649 C CA . GLY A 1 82 ? 79.175 27.137 34.760 1.00 23.92 81 GLY A CA 1
ATOM 650 C C . GLY A 1 82 ? 80.184 27.036 35.856 1.00 26.53 81 GLY A C 1
ATOM 651 O O . GLY A 1 82 ? 81.325 26.649 35.495 1.00 30.28 81 GLY A O 1
ATOM 652 N N . ASP A 1 83 ? 79.900 27.340 37.090 1.00 27.10 82 ASP A N 1
ATOM 653 C CA . ASP A 1 83 ? 80.922 27.176 38.132 1.00 31.99 82 ASP A CA 1
ATOM 654 C C . ASP A 1 83 ? 80.893 25.846 38.860 1.00 31.31 82 ASP A C 1
ATOM 655 O O . ASP A 1 83 ? 81.626 25.647 39.822 1.00 34.11 82 ASP A O 1
ATOM 660 N N . GLU A 1 84 ? 80.035 24.952 38.421 1.00 28.07 83 GLU A N 1
ATOM 661 C CA A GLU A 1 84 ? 79.978 23.615 39.009 0.80 26.88 83 GLU A CA 1
ATOM 662 C CA B GLU A 1 84 ? 80.020 23.664 39.155 0.20 27.76 83 GLU A CA 1
ATOM 663 C C . GLU A 1 84 ? 81.241 22.861 38.735 1.00 25.34 83 GLU A C 1
ATOM 664 O O . GLU A 1 84 ? 81.935 23.162 37.746 1.00 26.10 83 GLU A O 1
ATOM 675 N N . PRO A 1 85 ? 81.549 21.847 39.557 1.00 27.60 84 PRO A N 1
ATOM 676 C CA . PRO A 1 85 ? 82.786 21.106 39.394 1.00 27.95 84 PRO A CA 1
ATOM 677 C C . PRO A 1 85 ? 82.812 20.169 38.276 1.00 24.34 84 PRO A C 1
ATOM 678 O O . PRO A 1 85 ? 83.886 19.658 37.913 1.00 29.23 84 PRO A O 1
ATOM 682 N N . THR A 1 86 ? 81.641 19.869 37.684 1.00 23.58 85 THR A N 1
ATOM 683 C CA . THR A 1 86 ? 81.559 19.079 36.460 1.00 21.63 85 THR A CA 1
ATOM 684 C C . THR A 1 86 ? 80.570 19.830 35.546 1.00 19.92 85 THR A C 1
ATOM 685 O O . THR A 1 86 ? 79.840 20.673 36.027 1.00 21.82 85 THR A O 1
ATOM 689 N N . VAL A 1 87 ? 80.632 19.487 34.295 1.00 19.31 86 VAL A N 1
ATOM 690 C CA . VAL A 1 87 ? 79.875 20.167 33.302 1.00 17.27 86 VAL A CA 1
ATOM 691 C C . VAL A 1 87 ? 78.436 19.586 33.217 1.00 16.59 86 VAL A C 1
ATOM 692 O O . VAL A 1 87 ? 78.259 18.377 33.068 1.00 18.25 86 VAL A O 1
ATOM 696 N N . SER A 1 88 ? 77.450 20.468 33.298 1.00 16.34 87 SER A N 1
ATOM 697 C CA . SER A 1 88 ? 76.058 20.193 32.957 1.00 16.16 87 SER A CA 1
ATOM 698 C C . SER A 1 88 ? 75.647 21.175 31.858 1.00 15.85 87 SER A C 1
ATOM 699 O O . SER A 1 88 ? 76.135 22.286 31.750 1.00 17.84 87 SER A O 1
ATOM 702 N N . GLY A 1 89 ? 74.704 20.736 31.048 1.00 14.97 88 GLY A N 1
ATOM 703 C CA . GLY A 1 89 ? 74.220 21.579 29.958 1.00 15.02 88 GLY A CA 1
ATOM 704 C C . GLY A 1 89 ? 73.032 20.890 29.355 1.00 14.28 88 GLY A C 1
ATOM 705 O O . GLY A 1 89 ? 72.434 19.965 29.924 1.00 14.35 88 GLY A O 1
ATOM 706 N N . THR A 1 90 ? 72.647 21.335 28.142 1.00 14.17 89 THR A N 1
ATOM 707 C CA . THR A 1 90 ? 71.474 20.771 27.501 1.00 14.08 89 THR A CA 1
ATOM 708 C C . THR A 1 90 ? 71.558 20.924 26.009 1.00 13.54 89 THR A C 1
ATOM 709 O O . THR A 1 90 ? 72.155 21.843 25.488 1.00 14.45 89 THR A O 1
ATOM 713 N N . THR A 1 91 ? 70.892 20.011 25.325 1.00 13.26 90 THR A N 1
ATOM 714 C CA . THR A 1 91 ? 70.529 20.237 23.933 1.00 13.65 90 THR A CA 1
ATOM 715 C C . THR A 1 91 ? 69.375 21.206 23.879 1.00 13.55 90 THR A C 1
ATOM 716 O O . THR A 1 91 ? 68.657 21.427 24.880 1.00 13.81 90 THR A O 1
ATOM 720 N N . LEU A 1 92 ? 69.094 21.732 22.689 1.00 13.75 91 LEU A N 1
ATOM 721 C CA A LEU A 1 92 ? 67.867 22.458 22.462 0.79 13.85 91 LEU A CA 1
ATOM 722 C CA B LEU A 1 92 ? 67.905 22.536 22.464 0.21 13.32 91 LEU A CA 1
ATOM 723 C C . LEU A 1 92 ? 67.536 22.373 21.001 1.00 13.56 91 LEU A C 1
ATOM 724 O O . LEU A 1 92 ? 68.367 22.707 20.151 1.00 14.76 91 LEU A O 1
ATOM 733 N N . THR A 1 93 ? 66.290 21.967 20.690 1.00 13.51 92 THR A N 1
ATOM 734 C CA . THR A 1 93 ? 65.754 22.051 19.349 1.00 13.37 92 THR A CA 1
ATOM 735 C C . THR A 1 93 ? 64.427 22.791 19.459 1.00 13.74 92 THR A C 1
ATOM 736 O O . THR A 1 93 ? 63.538 22.315 20.177 1.00 14.40 92 THR A O 1
ATOM 740 N N . ALA A 1 94 ? 64.340 23.917 18.793 1.00 13.99 93 ALA A N 1
ATOM 741 C CA . ALA A 1 94 ? 63.147 24.762 18.834 1.00 14.68 93 ALA A CA 1
ATOM 742 C C . ALA A 1 94 ? 62.625 24.934 17.412 1.00 14.97 93 ALA A C 1
ATOM 743 O O . ALA A 1 94 ? 63.397 25.162 16.467 1.00 15.98 93 ALA A O 1
ATOM 745 N N . VAL A 1 95 ? 61.331 24.839 17.286 1.00 14.60 94 VAL A N 1
ATOM 746 C CA . VAL A 1 95 ? 60.606 25.089 16.046 1.00 14.33 94 VAL A CA 1
ATOM 747 C C . VAL A 1 95 ? 59.646 26.218 16.266 1.00 14.23 94 VAL A C 1
ATOM 748 O O . VAL A 1 95 ? 58.880 26.212 17.218 1.00 14.95 94 VAL A O 1
ATOM 752 N N . ALA A 1 96 ? 59.671 27.201 15.360 1.00 14.44 95 ALA A N 1
ATOM 753 C CA . ALA A 1 96 ? 58.667 28.231 15.316 1.00 14.46 95 ALA A CA 1
ATOM 754 C C . ALA A 1 96 ? 57.920 28.090 14.001 1.00 14.48 95 ALA A C 1
ATOM 755 O O . ALA A 1 96 ? 58.523 28.204 12.931 1.00 14.60 95 ALA A O 1
ATOM 757 N N . VAL A 1 97 ? 56.609 27.842 14.090 1.00 14.69 96 VAL A N 1
ATOM 758 C CA . VAL A 1 97 ? 55.804 27.639 12.889 1.00 14.89 96 VAL A CA 1
ATOM 759 C C . VAL A 1 97 ? 55.327 29.006 12.390 1.00 15.07 96 VAL A C 1
ATOM 760 O O . VAL A 1 97 ? 54.136 29.348 12.462 1.00 16.68 96 VAL A O 1
ATOM 764 N N . PHE A 1 98 ? 56.273 29.802 11.928 1.00 15.08 97 PHE A N 1
ATOM 765 C CA . PHE A 1 98 ? 55.967 31.115 11.376 1.00 15.36 97 PHE A CA 1
ATOM 766 C C . PHE A 1 98 ? 55.178 31.008 10.076 1.00 15.07 97 PHE A C 1
ATOM 767 O O . PHE A 1 98 ? 55.374 30.079 9.294 1.00 16.12 97 PHE A O 1
ATOM 775 N N . GLU A 1 99 ? 54.342 32.009 9.871 1.00 15.16 98 GLU A N 1
ATOM 776 C CA . GLU A 1 99 ? 53.712 32.220 8.579 1.00 15.82 98 GLU A CA 1
ATOM 777 C C . GLU A 1 99 ? 54.751 32.632 7.547 1.00 15.55 98 GLU A C 1
ATOM 778 O O . GLU A 1 99 ? 55.848 33.104 7.876 1.00 15.54 98 GLU A O 1
ATOM 784 N N . PRO A 1 100 ? 54.429 32.546 6.248 1.00 17.36 99 PRO A N 1
ATOM 785 C CA . PRO A 1 100 ? 55.343 32.997 5.204 1.00 17.51 99 PRO A CA 1
ATOM 786 C C . PRO A 1 100 ? 55.842 34.400 5.382 1.00 16.36 99 PRO A C 1
ATOM 787 O O . PRO A 1 100 ? 57.009 34.701 5.083 1.00 17.30 99 PRO A O 1
ATOM 791 N N . GLY A 1 101 ? 54.993 35.335 5.864 1.00 17.25 100 GLY A N 1
ATOM 792 C CA . GLY A 1 101 ? 55.405 36.691 6.030 1.00 17.38 100 GLY A CA 1
ATOM 793 C C . GLY A 1 101 ? 56.511 36.885 7.016 1.00 16.56 100 GLY A C 1
ATOM 794 O O . GLY A 1 101 ? 57.249 37.861 6.957 1.00 18.08 100 GLY A O 1
ATOM 795 N N . GLN A 1 102 ? 56.690 35.934 7.956 1.00 15.90 101 GLN A N 1
ATOM 796 C CA . GLN A 1 102 ? 57.791 35.930 8.895 1.00 16.05 101 GLN A CA 1
ATOM 797 C C . GLN A 1 102 ? 58.874 34.938 8.495 1.00 16.15 101 GLN A C 1
ATOM 798 O O . GLN A 1 102 ? 59.737 34.613 9.318 1.00 17.78 101 GLN A O 1
ATOM 804 N N . GLY A 1 103 ? 58.896 34.540 7.238 1.00 15.76 102 GLY A N 1
ATOM 805 C CA . GLY A 1 103 ? 59.918 33.692 6.682 1.00 16.61 102 GLY A CA 1
ATOM 806 C C . GLY A 1 103 ? 59.624 32.231 6.646 1.00 15.89 102 GLY A C 1
ATOM 807 O O . GLY A 1 103 ? 60.420 31.453 6.133 1.00 17.03 102 GLY A O 1
ATOM 808 N N . GLY A 1 104 ? 58.431 31.816 7.159 1.00 15.75 103 GLY A N 1
ATOM 809 C CA . GLY A 1 104 ? 58.042 30.454 7.171 1.00 15.87 103 GLY A CA 1
ATOM 810 C C . GLY A 1 104 ? 58.640 29.668 8.337 1.00 14.92 103 GLY A C 1
ATOM 811 O O . GLY A 1 104 ? 59.476 30.182 9.102 1.00 15.30 103 GLY A O 1
ATOM 812 N N . PRO A 1 105 ? 58.239 28.431 8.477 1.00 14.75 104 PRO A N 1
ATOM 813 C CA . PRO A 1 105 ? 58.649 27.609 9.640 1.00 14.82 104 PRO A CA 1
ATOM 814 C C . PRO A 1 105 ? 60.156 27.530 9.754 1.00 14.41 104 PRO A C 1
ATOM 815 O O . PRO A 1 105 ? 60.876 27.402 8.736 1.00 14.85 104 PRO A O 1
ATOM 819 N N . LEU A 1 106 ? 60.639 27.587 10.977 1.00 14.44 105 LEU A N 1
ATOM 820 C CA . LEU A 1 106 ? 62.076 27.674 11.252 1.00 14.34 105 LEU A CA 1
ATOM 821 C C . LEU A 1 106 ? 62.456 26.716 12.371 1.00 14.03 105 LEU A C 1
ATOM 822 O O . LEU A 1 106 ? 61.713 26.596 13.344 1.00 15.09 105 LEU A O 1
ATOM 827 N N . VAL A 1 107 ? 63.594 26.083 12.209 1.00 13.78 106 VAL A N 1
ATOM 828 C CA . VAL A 1 107 ? 64.219 25.276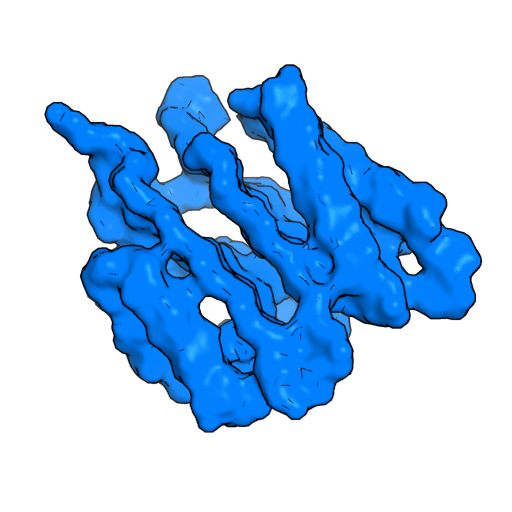 13.295 1.00 13.98 106 VAL A CA 1
ATOM 829 C C . VAL A 1 107 ? 65.506 25.894 13.695 1.00 14.11 106 VAL A C 1
ATOM 830 O O . VAL A 1 107 ? 66.322 26.352 12.864 1.00 15.24 106 VAL A O 1
ATOM 834 N N . VAL A 1 108 ? 65.745 25.920 15.016 1.00 14.19 107 VAL A N 1
ATOM 835 C CA . VAL A 1 108 ? 67.019 26.311 15.610 1.00 14.50 107 VAL A CA 1
ATOM 836 C C . VAL A 1 108 ? 67.429 25.150 16.502 1.00 14.68 107 VAL A C 1
ATOM 837 O O . VAL A 1 108 ? 66.643 24.712 17.340 1.00 16.04 107 VAL A O 1
ATOM 841 N N . ASN A 1 109 ? 68.649 24.634 16.322 1.00 14.50 108 ASN A N 1
ATOM 842 C CA . ASN A 1 109 ? 68.992 23.423 17.039 1.00 14.53 108 ASN A CA 1
ATOM 843 C C . ASN A 1 109 ? 70.467 23.386 17.394 1.00 14.56 108 ASN A C 1
ATOM 844 O O . ASN A 1 109 ? 71.358 23.802 16.656 1.00 14.82 108 ASN A O 1
ATOM 849 N N . ILE A 1 110 ? 70.699 22.828 18.579 1.00 14.34 109 ILE A N 1
ATOM 850 C CA A ILE A 1 110 ? 72.030 22.586 19.111 0.63 14.40 109 ILE A CA 1
ATOM 851 C CA B ILE A 1 110 ? 71.981 22.638 19.214 0.37 13.92 109 ILE A CA 1
ATOM 852 C C . ILE A 1 110 ? 71.988 21.282 19.868 1.00 14.25 109 ILE A C 1
ATOM 853 O O . ILE A 1 110 ? 71.138 21.082 20.753 1.00 15.09 109 ILE A O 1
ATOM 862 N N . GLY A 1 111 ? 72.885 20.375 19.535 1.00 14.76 110 GLY A N 1
ATOM 863 C CA . GLY A 1 111 ? 72.940 19.093 20.174 1.00 14.60 110 GLY A CA 1
ATOM 864 C C . GLY A 1 111 ? 72.319 18.021 19.293 1.00 14.43 110 GLY A C 1
ATOM 865 O O . GLY A 1 111 ? 72.500 18.047 18.078 1.00 15.34 110 GLY A O 1
ATOM 866 N N . ASP A 1 112 ? 71.621 17.060 19.896 1.00 14.73 111 ASP A N 1
ATOM 867 C CA . ASP A 1 112 ? 71.200 15.857 19.199 1.00 14.81 111 ASP A CA 1
ATOM 868 C C . ASP A 1 112 ? 69.748 15.466 19.491 1.00 13.93 111 ASP A C 1
ATOM 869 O O . ASP A 1 112 ? 69.439 14.276 19.468 1.00 14.92 111 ASP A O 1
ATOM 874 N N . SER A 1 113 ? 68.880 16.438 19.690 1.00 13.70 112 SER A N 1
ATOM 875 C CA . SER A 1 113 ? 67.444 16.162 19.838 1.00 13.56 112 SER A CA 1
ATOM 876 C C . SER A 1 113 ? 66.751 16.438 18.516 1.00 13.41 112 SER A C 1
ATOM 877 O O . SER A 1 113 ? 66.495 17.600 18.205 1.00 15.24 112 SER A O 1
ATOM 880 N N . PRO A 1 114 ? 66.523 15.469 17.664 1.00 13.56 113 PRO A N 1
ATOM 881 C CA . PRO A 1 114 ? 66.226 15.816 16.263 1.00 14.10 113 PRO A CA 1
ATOM 882 C C . PRO A 1 114 ? 64.840 16.321 16.017 1.00 13.87 113 PRO A C 1
ATOM 883 O O . PRO A 1 114 ? 63.860 16.047 16.725 1.00 14.28 113 PRO A O 1
ATOM 887 N N . LEU A 1 115 ? 64.739 17.047 14.888 1.00 14.11 114 LEU A N 1
ATOM 888 C CA . LEU A 1 115 ? 63.480 17.338 14.229 1.00 13.72 114 LEU A CA 1
ATOM 889 C C . LEU A 1 115 ? 63.313 16.376 13.052 1.00 13.63 114 LEU A C 1
ATOM 890 O O . LEU A 1 115 ? 64.217 16.225 12.245 1.00 14.43 114 LEU A O 1
ATOM 895 N N . TYR A 1 116 ? 62.123 15.806 12.959 1.00 13.90 115 TYR A N 1
ATOM 896 C CA . TYR A 1 116 ? 61.720 14.943 11.865 1.00 14.31 115 TYR A CA 1
ATOM 897 C C . TYR A 1 116 ? 60.507 15.506 11.174 1.00 14.47 115 TYR A C 1
ATOM 898 O O . TYR A 1 116 ? 59.645 16.132 11.823 1.00 15.01 115 TYR A O 1
ATOM 907 N N . ARG A 1 117 ? 60.395 15.220 9.887 1.00 15.78 116 ARG A N 1
ATOM 908 C CA . ARG A 1 117 ? 59.141 15.441 9.147 1.00 16.04 116 ARG A CA 1
ATOM 909 C C . ARG A 1 117 ? 58.582 14.093 8.791 1.00 15.66 116 ARG A C 1
ATOM 910 O O . ARG A 1 117 ? 59.285 13.221 8.331 1.00 16.02 116 ARG A O 1
ATOM 918 N N . ILE A 1 118 ? 57.265 13.978 9.001 1.00 15.96 117 ILE A 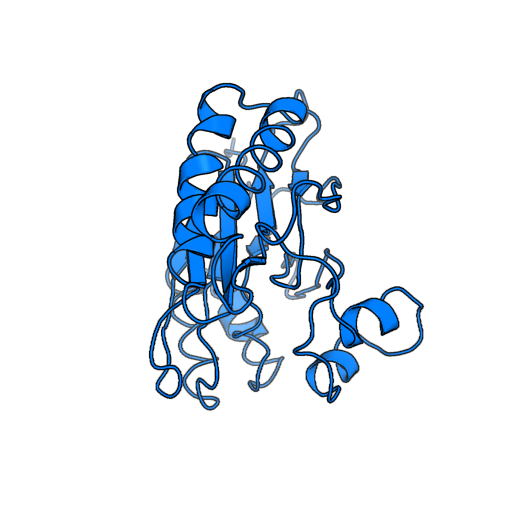N 1
ATOM 919 C CA A ILE A 1 118 ? 56.495 12.796 8.667 0.67 17.06 117 ILE A CA 1
ATOM 920 C CA B ILE A 1 118 ? 56.534 12.783 8.639 0.33 15.53 117 ILE A CA 1
ATOM 921 C C . ILE A 1 118 ? 55.574 13.193 7.545 1.00 16.62 117 ILE A C 1
ATOM 922 O O . ILE A 1 118 ? 54.713 14.055 7.707 1.00 17.14 117 ILE A O 1
ATOM 931 N N . ARG A 1 119 ? 55.787 12.589 6.363 1.00 18.07 118 ARG A N 1
ATOM 932 C CA . ARG A 1 119 ? 55.076 12.939 5.156 1.00 18.74 118 ARG A CA 1
ATOM 933 C C . ARG A 1 119 ? 54.836 11.669 4.359 1.00 21.11 118 ARG A C 1
ATOM 934 O O . ARG A 1 119 ? 55.803 10.943 4.085 1.00 21.38 118 ARG A O 1
ATOM 942 N N . ASP A 1 120 ? 53.593 11.415 4.018 1.00 23.21 119 ASP A N 1
ATOM 943 C CA . ASP A 1 120 ? 53.203 10.261 3.181 1.00 28.41 119 ASP A CA 1
ATOM 944 C C . ASP A 1 120 ? 53.780 8.952 3.724 1.00 29.47 119 ASP A C 1
ATOM 945 O O . ASP A 1 120 ? 54.268 8.084 3.031 1.00 34.24 119 ASP A O 1
ATOM 950 N N . GLY A 1 121 ? 53.818 8.830 5.062 1.00 27.69 120 GLY A N 1
ATOM 951 C CA . GLY A 1 121 ? 54.211 7.585 5.701 1.00 27.79 120 GLY A CA 1
ATOM 952 C C . GLY A 1 121 ? 55.713 7.482 5.971 1.00 25.53 120 GLY A C 1
ATOM 953 O O . GLY A 1 121 ? 56.105 6.497 6.605 1.00 28.61 120 GLY A O 1
ATOM 954 N N . HIS A 1 122 ? 56.510 8.416 5.515 1.00 23.68 121 HIS A N 1
ATOM 955 C CA . HIS A 1 122 ? 57.917 8.423 5.745 1.00 22.45 121 HIS A CA 1
ATOM 956 C C . HIS A 1 122 ? 58.267 9.405 6.828 1.00 19.89 121 HIS A C 1
ATOM 957 O O . HIS A 1 122 ? 57.709 10.466 6.913 1.00 23.83 121 HIS A O 1
ATOM 964 N N . MET A 1 123 ? 59.242 9.010 7.606 1.00 19.02 122 MET A N 1
ATOM 965 C CA A MET A 1 123 ? 59.805 9.801 8.681 0.66 19.56 122 MET A CA 1
ATOM 966 C CA B MET A 1 123 ? 59.772 9.921 8.577 0.34 17.12 122 MET A CA 1
ATOM 967 C C . MET A 1 123 ? 61.252 10.142 8.340 1.00 18.25 122 MET A C 1
ATOM 968 O O . MET A 1 123 ? 62.004 9.177 8.171 1.00 23.15 122 MET A O 1
ATOM 977 N N . GLU A 1 124 ? 61.611 11.397 8.214 1.00 15.67 123 GLU A N 1
ATOM 978 C CA A GLU A 1 124 ? 63.047 11.654 7.951 0.50 16.30 123 GLU A CA 1
ATOM 979 C CA B GLU A 1 124 ? 62.913 11.912 7.775 0.50 16.40 123 GLU A CA 1
ATOM 980 C C . GLU A 1 124 ? 63.487 12.795 8.857 1.00 15.80 123 GLU A C 1
ATOM 981 O O . GLU A 1 124 ? 62.765 13.700 9.246 1.00 17.81 123 GLU A O 1
ATOM 992 N N . GLN A 1 125 ? 64.728 12.649 9.232 1.00 15.00 124 GLN A N 1
ATOM 993 C CA . GLN A 1 125 ? 65.390 13.586 10.141 1.00 14.78 124 GLN A CA 1
ATOM 994 C C . GLN A 1 125 ? 65.896 14.774 9.362 1.00 14.70 124 GLN A C 1
ATOM 995 O O . GLN A 1 125 ? 66.652 14.644 8.386 1.00 16.07 124 GLN A O 1
ATOM 1001 N N . LEU A 1 126 ? 65.518 15.974 9.779 1.00 14.81 125 LEU A N 1
ATOM 1002 C CA . LEU A 1 126 ? 65.862 17.190 9.074 1.00 14.81 125 LEU A CA 1
ATOM 1003 C C . LEU A 1 126 ? 67.065 17.901 9.590 1.00 14.88 125 LEU A C 1
ATOM 1004 O O . LEU A 1 126 ? 67.695 18.672 8.868 1.00 16.97 125 LEU A O 1
ATOM 1009 N N . THR A 1 127 ? 67.419 17.691 10.835 1.00 15.22 126 THR A N 1
ATOM 1010 C CA . THR A 1 127 ? 68.498 18.356 11.522 1.00 14.90 126 THR A CA 1
ATOM 1011 C C . THR A 1 127 ? 69.744 17.464 11.583 1.00 15.65 126 THR A C 1
ATOM 1012 O O . THR A 1 127 ? 69.661 16.246 11.521 1.00 18.04 126 THR A O 1
ATOM 1016 N N . ASP A 1 128 ? 70.873 18.121 11.715 1.00 16.20 127 ASP A N 1
ATOM 1017 C CA A ASP A 1 128 ? 72.119 17.380 12.013 0.73 17.31 127 ASP A CA 1
ATOM 1018 C CA B ASP A 1 128 ? 72.178 17.557 12.015 0.27 17.41 127 ASP A CA 1
ATOM 1019 C C . ASP A 1 128 ? 72.316 17.270 13.506 1.00 15.27 127 ASP A C 1
ATOM 1020 O O . ASP A 1 128 ? 71.922 18.182 14.268 1.00 17.81 127 ASP A O 1
ATOM 1029 N N . ASP A 1 129 ? 72.842 16.153 13.907 1.00 15.14 128 ASP A N 1
ATOM 1030 C CA . ASP A 1 129 ? 73.175 15.910 15.321 1.00 14.66 128 ASP A CA 1
ATOM 1031 C C . ASP A 1 129 ? 74.604 16.382 15.577 1.00 14.61 128 ASP A C 1
ATOM 1032 O O . ASP A 1 129 ? 75.558 15.993 14.881 1.00 16.01 128 ASP A O 1
ATOM 1037 N N . HIS A 1 130 ? 74.767 17.227 16.570 1.00 14.27 129 HIS A N 1
ATOM 1038 C CA . HIS A 1 130 ? 76.071 17.722 16.981 1.00 14.51 129 HIS A CA 1
ATOM 1039 C C . HIS A 1 130 ? 76.621 16.771 18.041 1.00 14.29 129 HIS A C 1
ATOM 1040 O O . HIS A 1 130 ? 76.599 17.013 19.235 1.00 15.08 129 HIS A O 1
ATOM 1047 N N . SER A 1 131 ? 77.071 15.644 17.538 1.00 15.49 130 SER A N 1
ATOM 1048 C CA . SER A 1 131 ? 77.678 14.584 18.342 1.00 15.59 130 SER A CA 1
ATOM 1049 C C . SER A 1 131 ? 78.790 13.997 17.515 1.00 15.28 130 SER A C 1
ATOM 1050 O O . SER A 1 131 ? 78.853 14.186 16.319 1.00 15.75 130 SER A O 1
ATOM 1053 N N . VAL A 1 132 ? 79.632 13.170 18.131 1.00 16.13 131 VAL A N 1
ATOM 1054 C CA . VAL A 1 132 ? 80.701 12.570 17.361 1.00 16.13 131 VAL A CA 1
ATOM 1055 C C . VAL A 1 132 ? 80.145 11.776 16.190 1.00 16.40 131 VAL A C 1
ATOM 1056 O O . VAL A 1 132 ? 80.579 11.848 15.053 1.00 18.07 131 VAL A O 1
ATOM 1060 N N . ALA A 1 133 ? 79.093 10.977 16.443 1.00 17.03 132 ALA A N 1
ATOM 1061 C CA . ALA A 1 133 ? 78.432 10.208 15.405 1.00 17.79 132 ALA A CA 1
ATOM 1062 C C . ALA A 1 133 ? 77.736 11.072 14.402 1.00 17.25 132 ALA A C 1
ATOM 1063 O O . ALA A 1 133 ? 77.804 10.858 13.188 1.00 18.72 132 ALA A O 1
ATOM 1065 N N . GLY A 1 134 ? 77.058 12.107 14.885 1.00 17.00 133 GLY A N 1
ATOM 1066 C CA . GLY A 1 134 ? 76.334 12.976 13.998 1.00 17.17 133 GLY A CA 1
ATOM 1067 C C . GLY A 1 134 ? 77.229 13.752 13.067 1.00 17.90 133 GLY A C 1
ATOM 1068 O O . GLY A 1 134 ? 76.870 14.054 11.931 1.00 19.71 133 GLY A O 1
ATOM 1069 N N . GLU A 1 135 ? 78.450 14.085 13.543 1.00 18.00 134 GLU A N 1
ATOM 1070 C CA . GLU A 1 135 ? 79.404 14.828 12.708 1.00 19.35 134 GLU A CA 1
ATOM 1071 C C . GLU A 1 135 ? 79.864 13.918 11.620 1.00 20.63 134 GLU A C 1
ATOM 1072 O O . GLU A 1 135 ? 80.138 14.365 10.494 1.00 23.38 134 GLU A O 1
ATOM 1078 N N . LEU A 1 136 ? 79.976 12.603 11.863 1.00 20.39 135 LEU A N 1
ATOM 1079 C CA . LEU A 1 136 ? 80.313 11.662 10.830 1.00 22.16 135 LEU A CA 1
ATOM 1080 C C . LEU A 1 136 ? 79.253 11.518 9.755 1.00 23.92 135 LEU A C 1
ATOM 1081 O O . LEU A 1 136 ? 79.534 11.336 8.566 1.00 29.14 135 LEU A O 1
ATOM 1086 N N . VAL A 1 137 ? 77.947 11.645 10.167 1.00 23.14 136 VAL A N 1
ATOM 1087 C CA . VAL A 1 137 ? 76.886 11.787 9.181 1.00 24.82 136 VAL A CA 1
ATOM 1088 C C . VAL A 1 137 ? 77.049 13.076 8.371 1.00 25.42 136 VAL A C 1
ATOM 1089 O O . VAL A 1 137 ? 76.959 12.991 7.134 1.00 31.64 136 VAL A O 1
ATOM 1093 N N . ARG A 1 138 ? 77.317 14.202 9.015 1.00 24.87 137 ARG A N 1
ATOM 1094 C CA A ARG A 1 138 ? 77.453 15.509 8.315 0.57 27.56 137 ARG A CA 1
ATOM 1095 C CA B ARG A 1 138 ? 77.537 15.503 8.389 0.43 28.04 137 ARG A CA 1
ATOM 1096 C C . ARG A 1 138 ? 78.639 15.440 7.365 1.00 29.59 137 ARG A C 1
ATOM 1097 O O . ARG A 1 138 ? 78.672 16.100 6.325 1.00 41.33 137 ARG A O 1
ATOM 1112 N N . MET A 1 139 ? 79.676 14.645 7.633 1.00 27.14 138 MET A N 1
ATOM 1113 C CA . MET A 1 139 ? 80.874 14.537 6.810 1.00 27.46 138 MET A CA 1
ATOM 1114 C C . MET A 1 139 ? 80.625 13.538 5.726 1.00 30.60 138 MET A C 1
ATOM 1115 O O . MET A 1 139 ? 81.519 13.279 4.899 1.00 32.31 138 MET A O 1
ATOM 1120 N N . GLY A 1 140 ? 79.472 12.946 5.648 1.00 30.84 139 GLY A N 1
ATOM 1121 C CA . GLY A 1 140 ? 79.118 11.890 4.751 1.00 35.54 139 GLY A CA 1
ATOM 1122 C C . GLY A 1 140 ? 79.810 10.586 4.864 1.00 36.04 139 GLY A C 1
ATOM 1123 O O . GLY A 1 140 ? 79.950 9.908 3.870 1.00 36.35 139 GLY A O 1
ATOM 1124 N N . GLU A 1 141 ? 80.300 10.262 6.070 1.00 36.02 140 GLU A N 1
ATOM 1125 C CA . GLU A 1 141 ? 81.083 9.061 6.328 1.00 35.46 140 GLU A CA 1
ATOM 1126 C C . GLU A 1 141 ? 80.253 7.874 6.833 1.00 36.94 140 GLU A C 1
ATOM 1127 O O . GLU A 1 141 ? 80.661 6.722 6.607 1.00 38.41 140 GLU A O 1
ATOM 1133 N N . ILE A 1 142 ? 79.148 8.045 7.537 1.00 32.86 141 ILE A N 1
ATOM 1134 C CA . ILE A 1 142 ? 78.259 6.950 7.981 1.00 31.83 141 ILE A CA 1
ATOM 1135 C C . ILE A 1 142 ? 76.816 7.363 7.780 1.00 29.17 141 ILE A C 1
ATOM 1136 O O . ILE A 1 142 ? 76.557 8.567 7.676 1.00 28.23 141 ILE A O 1
ATOM 1141 N N . THR A 1 143 ? 75.923 6.436 7.759 1.00 28.28 142 THR A N 1
ATOM 1142 C CA . THR A 1 143 ? 74.509 6.744 7.665 1.00 27.21 142 THR A CA 1
ATOM 1143 C C . THR A 1 143 ? 73.899 7.117 8.997 1.00 22.70 142 THR A C 1
ATOM 1144 O O . THR A 1 143 ? 74.475 6.862 10.057 1.00 24.17 142 THR A O 1
ATOM 1148 N N . ARG A 1 144 ? 72.716 7.758 8.976 1.00 20.96 143 ARG A N 1
ATOM 1149 C CA A ARG A 1 144 ? 72.018 8.036 10.210 0.63 19.93 143 ARG A CA 1
ATOM 1150 C CA B ARG A 1 144 ? 72.009 7.998 10.194 0.37 20.85 143 ARG A CA 1
ATOM 1151 C C . ARG A 1 144 ? 71.694 6.756 11.014 1.00 19.90 143 ARG A C 1
ATOM 1152 O O . ARG A 1 144 ? 71.771 6.684 12.213 1.00 21.28 143 ARG A O 1
ATOM 1167 N N . HIS A 1 145 ? 71.358 5.674 10.309 1.00 21.23 144 HIS A N 1
ATOM 1168 C CA . HIS A 1 145 ? 71.088 4.428 11.004 1.00 22.92 144 HIS A CA 1
ATOM 1169 C C . HIS A 1 145 ? 72.333 3.936 11.736 1.00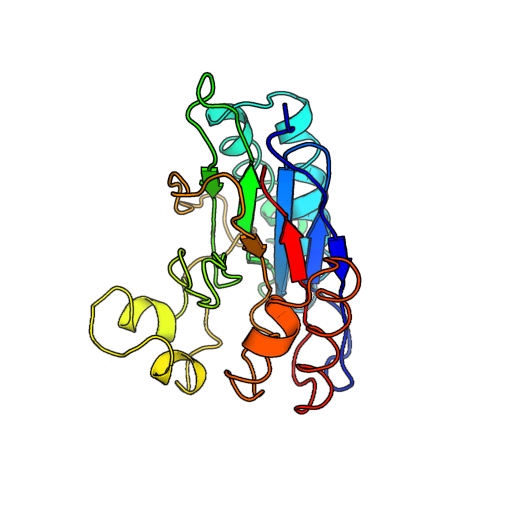 25.29 144 HIS A C 1
ATOM 1170 O O . HIS A 1 145 ? 72.302 3.530 12.869 1.00 25.80 144 HIS A O 1
ATOM 1177 N N . GLU A 1 146 ? 73.451 3.937 10.989 1.00 26.08 145 GLU A N 1
ATOM 1178 C CA . GLU A 1 146 ? 74.740 3.579 11.615 1.00 30.59 145 GLU A CA 1
ATOM 1179 C C . GLU A 1 146 ? 75.072 4.430 12.825 1.00 27.32 145 GLU A C 1
ATOM 1180 O O . GLU A 1 146 ? 75.591 3.911 13.808 1.00 27.47 145 GLU A O 1
ATOM 1186 N N . ALA A 1 147 ? 74.795 5.751 12.740 1.00 25.88 146 ALA A N 1
ATOM 1187 C CA . ALA A 1 147 ? 75.046 6.617 13.869 1.00 23.77 146 ALA A CA 1
ATOM 1188 C C . ALA A 1 147 ? 74.292 6.173 15.157 1.00 22.65 146 ALA A C 1
ATOM 1189 O O . ALA A 1 147 ? 74.760 6.463 16.249 1.00 22.34 146 ALA A O 1
ATOM 1191 N N . ARG A 1 148 ? 73.132 5.493 15.050 1.00 23.62 147 ARG A N 1
ATOM 1192 C CA . ARG A 1 148 ? 72.390 5.041 16.225 1.00 25.23 147 ARG A CA 1
ATOM 1193 C C . ARG A 1 148 ? 73.214 4.113 17.087 1.00 23.52 147 ARG A C 1
ATOM 1194 O O . ARG A 1 148 ? 72.983 4.037 18.273 1.00 25.48 147 ARG A O 1
ATOM 1202 N N . TRP A 1 149 ? 74.158 3.379 16.442 1.00 23.05 148 TRP A N 1
ATOM 1203 C CA . TRP A 1 149 ? 74.917 2.325 17.101 1.00 23.34 148 TRP A CA 1
ATOM 1204 C C . TRP A 1 149 ? 76.338 2.694 17.307 1.00 21.79 148 TRP A C 1
ATOM 1205 O O . TRP A 1 149 ? 77.100 1.908 17.881 1.00 24.57 148 TRP A O 1
ATOM 1216 N N . HIS A 1 150 ? 76.710 3.899 16.909 1.00 20.70 149 HIS A N 1
ATOM 1217 C CA . HIS A 1 150 ? 78.114 4.319 16.971 1.00 20.48 149 HIS A CA 1
ATOM 1218 C C . HIS A 1 150 ? 78.519 4.445 18.413 1.00 19.56 149 HIS A C 1
ATOM 1219 O O . HIS A 1 150 ? 77.759 5.022 19.232 1.00 19.98 149 HIS A O 1
ATOM 1226 N N . PRO A 1 151 ? 79.687 3.963 18.767 1.00 19.68 150 PRO A N 1
ATOM 1227 C CA . PRO A 1 151 ? 80.045 3.949 20.184 1.00 19.51 150 PRO A CA 1
ATOM 1228 C C . PRO A 1 151 ? 80.301 5.279 20.793 1.00 20.14 150 PRO A C 1
ATOM 1229 O O . PRO A 1 151 ? 80.432 5.382 22.012 1.00 23.15 150 PRO A O 1
ATOM 1233 N N . GLN A 1 152 ? 80.375 6.360 20.057 1.00 20.64 151 GLN A N 1
ATOM 1234 C CA A GLN A 1 152 ? 80.522 7.676 20.624 0.65 22.12 151 GLN A CA 1
ATOM 1235 C CA B GLN A 1 152 ? 80.591 7.712 20.504 0.35 22.01 151 GLN A CA 1
ATOM 1236 C C . GLN A 1 152 ? 79.347 8.578 20.265 1.00 19.38 151 GLN A C 1
ATOM 1237 O O . GLN A 1 152 ? 79.435 9.795 20.349 1.00 20.29 151 GLN A O 1
ATOM 1248 N N . ARG A 1 153 ? 78.208 7.975 19.987 1.00 19.74 152 ARG A N 1
ATOM 1249 C CA A ARG A 1 153 ? 76.931 8.654 19.779 0.56 21.59 152 ARG A CA 1
ATOM 1250 C CA B ARG A 1 153 ? 77.092 8.866 19.692 0.44 18.50 152 ARG A CA 1
ATOM 1251 C C . ARG A 1 153 ? 76.599 9.617 20.920 1.00 19.60 152 ARG A C 1
ATOM 1252 O O . ARG A 1 153 ? 75.907 10.618 20.756 1.00 22.12 152 ARG A O 1
ATOM 1267 N N . HIS A 1 154 ? 76.978 9.226 22.101 1.00 19.04 153 HIS A N 1
ATOM 1268 C CA . HIS A 1 154 ? 76.559 9.941 23.287 1.00 20.44 153 HIS A CA 1
ATOM 1269 C C . HIS A 1 154 ? 77.409 11.178 23.536 1.00 20.74 153 HIS A C 1
ATOM 1270 O O . HIS A 1 154 ? 77.057 11.907 24.479 1.00 29.17 153 HIS A O 1
ATOM 1277 N N . LEU A 1 155 ? 78.438 11.453 22.792 1.00 16.84 154 LEU A N 1
ATOM 1278 C CA . LEU A 1 155 ? 79.304 12.580 23.099 1.00 17.54 154 LEU A CA 1
ATOM 1279 C C . LEU A 1 155 ? 78.974 13.748 22.193 1.00 16.08 154 LEU A C 1
ATOM 1280 O O . LEU A 1 155 ? 79.114 13.695 20.966 1.00 17.17 154 LEU A O 1
ATOM 1285 N N . LEU A 1 156 ? 78.480 14.822 22.816 1.00 15.50 155 LEU A N 1
ATOM 1286 C CA . LEU A 1 156 ? 78.058 16.006 22.108 1.00 14.74 155 LEU A CA 1
ATOM 1287 C C . LEU A 1 156 ? 79.228 16.836 21.647 1.00 14.60 155 LEU A C 1
ATOM 1288 O O . LEU A 1 156 ? 80.235 16.968 22.341 1.00 15.83 155 LEU A O 1
ATOM 1293 N N . THR A 1 157 ? 79.078 17.505 20.506 1.00 14.84 156 THR A N 1
ATOM 1294 C CA . THR A 1 157 ? 80.043 18.458 20.016 1.00 15.17 156 THR A CA 1
ATOM 1295 C C . THR A 1 157 ? 79.574 19.891 20.156 1.00 15.19 156 THR A C 1
ATOM 1296 O O . THR A 1 157 ? 80.388 20.811 20.031 1.00 17.57 156 THR A O 1
ATOM 1300 N N . ARG A 1 158 ? 78.284 20.126 20.453 1.00 14.83 157 ARG A N 1
ATOM 1301 C CA A ARG A 1 158 ? 77.758 21.429 20.729 0.69 14.97 157 ARG A CA 1
ATOM 1302 C CA B ARG A 1 158 ? 77.700 21.406 20.681 0.31 14.65 157 ARG A CA 1
ATOM 1303 C C . ARG A 1 158 ? 76.665 21.243 21.782 1.00 14.85 157 ARG A C 1
ATOM 1304 O O . ARG A 1 158 ? 75.954 20.251 21.749 1.00 15.73 157 ARG A O 1
ATOM 1319 N N . ALA A 1 159 ? 76.573 22.206 22.693 1.00 14.84 158 ALA A N 1
ATOM 1320 C CA . ALA A 1 159 ? 75.574 22.154 23.749 1.00 15.22 158 ALA A CA 1
ATOM 1321 C C . ALA A 1 159 ? 75.318 23.533 24.237 1.00 14.80 158 ALA A C 1
ATOM 1322 O O . ALA A 1 159 ? 76.172 24.422 24.149 1.00 16.32 158 ALA A O 1
ATOM 1324 N N . LEU A 1 160 ? 74.139 23.731 24.809 1.00 14.88 159 LEU A N 1
ATOM 1325 C CA . LEU A 1 160 ? 73.736 24.959 25.421 1.00 15.33 159 LEU A CA 1
ATOM 1326 C C . LEU A 1 160 ? 74.061 24.951 26.891 1.00 15.37 159 LEU A C 1
ATOM 1327 O O . LEU A 1 160 ? 73.881 23.974 27.606 1.00 15.84 159 LEU A O 1
ATOM 1332 N N . GLY A 1 161 ? 74.551 26.110 27.354 1.00 15.86 160 GLY A N 1
ATOM 1333 C CA . GLY A 1 161 ? 74.785 26.323 28.739 1.00 17.04 160 GLY A CA 1
ATOM 1334 C C . GLY A 1 161 ? 76.163 25.994 29.260 1.00 16.82 160 GLY A C 1
ATOM 1335 O O . GLY A 1 161 ? 76.397 26.117 30.459 1.00 18.75 160 GLY A O 1
ATOM 1336 N N . ILE A 1 162 ? 77.112 25.626 28.357 1.00 17.56 161 ILE A N 1
ATOM 1337 C CA . ILE A 1 162 ? 78.461 25.192 28.762 1.00 18.49 161 ILE A CA 1
ATOM 1338 C C . ILE A 1 162 ? 79.480 26.270 28.570 1.00 19.64 161 ILE A C 1
ATOM 1339 O O . ILE A 1 162 ? 80.639 26.085 29.048 1.00 21.87 161 ILE A O 1
ATOM 1344 N N . GLY A 1 163 ? 79.160 27.338 27.919 1.00 18.34 162 GLY A N 1
ATOM 1345 C CA . GLY A 1 163 ? 80.107 28.448 27.732 1.00 19.72 162 GLY A CA 1
ATOM 1346 C C . GLY A 1 163 ? 79.299 29.613 27.220 1.00 19.34 162 GLY A C 1
ATOM 1347 O O . GLY A 1 163 ? 78.114 29.494 26.939 1.00 19.76 162 GLY A O 1
ATOM 1348 N N . PRO A 1 164 ? 79.910 30.762 27.159 1.00 20.97 163 PRO A N 1
ATOM 1349 C CA . PRO A 1 164 ? 79.210 31.999 26.855 1.00 22.52 163 PRO A CA 1
ATOM 1350 C C . PRO A 1 164 ? 78.817 32.153 25.393 1.00 23.19 163 PRO A C 1
ATOM 1351 O O . PRO A 1 164 ? 77.968 33.033 25.099 1.00 27.58 163 PRO A O 1
ATOM 1355 N N . HIS A 1 165 ? 79.354 31.383 24.497 1.00 22.19 164 HIS A N 1
ATOM 1356 C CA A HIS A 1 165 ? 78.971 31.486 23.107 0.57 23.77 164 HIS A CA 1
ATOM 1357 C CA B HIS A 1 165 ? 79.203 31.427 23.048 0.43 24.16 164 HIS A CA 1
ATOM 1358 C C . HIS A 1 165 ? 78.542 30.140 22.532 1.00 22.12 164 HIS A C 1
ATOM 1359 O O . HIS A 1 165 ? 79.089 29.052 22.761 1.00 26.68 164 HIS A O 1
ATOM 1372 N N . ILE A 1 166 ? 77.474 30.294 21.714 1.00 21.43 165 ILE A N 1
ATOM 1373 C CA A ILE A 1 166 ? 77.020 29.132 20.960 0.59 19.74 165 ILE A CA 1
ATOM 1374 C CA B ILE A 1 166 ? 76.814 29.213 21.028 0.41 20.79 165 ILE A CA 1
ATOM 1375 C C . ILE A 1 166 ? 76.629 29.585 19.567 1.00 23.77 165 ILE A C 1
ATOM 1376 O O . ILE A 1 166 ? 76.238 30.747 19.315 1.00 28.00 165 ILE A O 1
ATOM 1385 N N . GLY A 1 167 ? 76.766 28.562 18.675 1.00 24.45 166 GLY A N 1
ATOM 1386 C CA . GLY A 1 167 ? 76.393 28.735 17.301 1.00 29.51 166 GLY A CA 1
ATOM 1387 C C . GLY A 1 167 ? 75.390 27.617 16.909 1.00 25.72 166 GLY A C 1
ATOM 1388 O O . GLY A 1 167 ? 75.804 26.627 16.351 1.00 25.12 166 GLY A O 1
ATOM 1389 N N . PRO A 1 168 ? 74.115 27.862 17.179 1.00 22.58 167 PRO A N 1
ATOM 1390 C CA . PRO A 1 168 ? 73.140 26.862 16.791 1.00 19.31 167 PRO A CA 1
ATOM 1391 C C . PRO A 1 168 ? 73.007 26.824 15.261 1.00 17.42 167 PRO A C 1
ATOM 1392 O O . PRO A 1 168 ? 73.257 27.786 14.561 1.00 19.53 167 PRO A O 1
ATOM 1396 N N . ASP A 1 169 ? 72.551 25.685 14.764 1.00 15.82 168 ASP A N 1
ATOM 1397 C CA . ASP A 1 169 ? 72.082 25.625 13.390 1.00 15.45 168 ASP A CA 1
ATOM 1398 C C . ASP A 1 169 ? 70.716 26.320 13.321 1.00 15.04 168 ASP A C 1
ATOM 1399 O O . ASP A 1 169 ? 69.925 26.236 14.271 1.00 15.94 168 ASP A O 1
ATOM 1404 N N . VAL A 1 170 ? 70.463 26.976 12.205 1.00 15.14 169 VAL A N 1
ATOM 1405 C CA A VAL A 1 170 ? 69.241 27.744 11.956 0.61 14.75 169 VAL A CA 1
ATOM 1406 C CA B VAL A 1 170 ? 69.132 27.581 12.011 0.39 14.79 169 VAL A CA 1
ATOM 1407 C C . VAL A 1 170 ? 68.819 27.463 10.544 1.00 14.81 169 VAL A C 1
ATOM 1408 O O . VAL A 1 170 ? 69.612 27.751 9.640 1.00 16.67 169 VAL A O 1
ATOM 1415 N N . PHE A 1 171 ? 67.612 26.978 10.260 1.00 14.42 170 PHE A N 1
ATOM 1416 C CA . PHE A 1 171 ? 67.233 26.807 8.877 1.00 14.45 170 PHE A CA 1
ATOM 1417 C C . PHE A 1 171 ? 65.725 26.736 8.772 1.00 14.22 170 PHE A C 1
ATOM 1418 O O . PHE A 1 171 ? 65.006 26.316 9.694 1.00 14.71 170 PHE A O 1
ATOM 1426 N N . GLY A 1 172 ? 65.212 27.084 7.599 1.00 14.48 171 GLY A N 1
ATOM 1427 C CA . GLY A 1 172 ? 63.823 26.859 7.309 1.00 14.46 171 GLY A CA 1
ATOM 1428 C C . GLY A 1 172 ? 63.501 25.392 7.297 1.00 14.13 171 GLY A C 1
ATOM 1429 O O . GLY A 1 172 ? 64.302 24.536 6.991 1.00 16.12 171 GLY A O 1
ATOM 1430 N N . ILE A 1 173 ? 62.230 25.099 7.599 1.00 14.29 172 ILE A N 1
ATOM 1431 C CA . ILE A 1 173 ? 61.681 23.767 7.549 1.00 14.49 172 ILE A CA 1
ATOM 1432 C C . ILE A 1 173 ? 60.788 23.660 6.299 1.00 14.85 172 ILE A C 1
ATOM 1433 O O . ILE A 1 173 ? 59.831 24.446 6.187 1.00 16.08 172 ILE A O 1
ATOM 1438 N N . ASP A 1 174 ? 61.128 22.756 5.390 1.00 15.37 173 ASP A N 1
ATOM 1439 C CA . ASP A 1 174 ? 60.328 22.543 4.216 1.00 15.66 173 ASP A CA 1
ATOM 1440 C C . ASP A 1 174 ? 59.137 21.643 4.586 1.00 15.81 173 ASP A C 1
ATOM 1441 O O . ASP A 1 174 ? 59.268 20.458 4.768 1.00 18.50 173 ASP A O 1
ATOM 1446 N N . CYS A 1 175 ? 57.990 22.251 4.784 1.00 16.48 174 CYS A N 1
ATOM 1447 C CA . CYS A 1 175 ? 56.810 21.549 5.254 1.00 16.65 174 CYS A CA 1
ATOM 1448 C C . CYS A 1 175 ? 55.576 22.279 4.749 1.00 18.45 174 CYS A C 1
ATOM 1449 O O . CYS A 1 175 ? 55.671 23.403 4.281 1.00 21.80 174 CYS A O 1
ATOM 1452 N N . GLY A 1 176 ? 54.451 21.617 4.913 1.00 19.09 175 GLY A N 1
ATOM 1453 C CA . GLY A 1 176 ? 53.219 22.196 4.436 1.00 20.32 175 GLY A CA 1
ATOM 1454 C C . GLY A 1 176 ? 52.049 21.383 4.931 1.00 18.17 175 GLY A C 1
ATOM 1455 O O . GLY A 1 176 ? 52.179 20.463 5.738 1.00 17.56 175 GLY A O 1
ATOM 1456 N N . PRO A 1 177 ? 50.863 21.766 4.474 1.00 19.25 176 PRO A N 1
ATOM 1457 C CA . PRO A 1 177 ? 49.645 21.157 4.943 1.00 18.91 176 PRO A CA 1
ATOM 1458 C C . PRO A 1 177 ? 49.704 19.656 4.816 1.00 18.41 176 PRO A C 1
ATOM 1459 O O . PRO A 1 177 ? 50.140 19.136 3.809 1.00 21.32 176 PRO A O 1
ATOM 1463 N N . GLY A 1 178 ? 49.262 18.991 5.895 1.00 17.96 177 GLY A N 1
ATOM 1464 C CA . GLY A 1 178 ? 49.224 17.540 5.991 1.00 19.74 177 GLY A CA 1
ATOM 1465 C C . GLY A 1 178 ? 50.480 16.944 6.539 1.00 18.48 177 GLY A C 1
ATOM 1466 O O . GLY A 1 178 ? 50.452 15.757 6.913 1.00 20.95 177 GLY A O 1
ATOM 1467 N N . ASP A 1 179 ? 51.561 17.655 6.583 1.00 17.05 178 ASP A N 1
ATOM 1468 C CA . ASP A 1 179 ? 52.766 17.139 7.212 1.00 16.40 178 ASP A CA 1
ATOM 1469 C C . ASP A 1 179 ? 52.599 17.095 8.711 1.00 15.85 178 ASP A C 1
ATOM 1470 O O . ASP A 1 179 ? 51.813 17.835 9.315 1.00 16.72 178 ASP A O 1
ATOM 1475 N N . ARG A 1 180 ? 53.396 16.255 9.343 1.00 15.90 179 ARG A N 1
ATOM 1476 C CA . ARG A 1 180 ? 53.553 16.196 10.755 1.00 15.57 179 ARG A CA 1
ATOM 1477 C C . ARG A 1 180 ? 55.021 16.462 11.078 1.00 15.37 179 ARG A C 1
ATOM 1478 O O . ARG A 1 180 ? 55.895 15.905 10.415 1.00 17.12 179 ARG A O 1
ATOM 1486 N N . LEU A 1 181 ? 55.274 17.294 12.084 1.00 14.33 180 LEU A N 1
ATOM 1487 C CA . LEU A 1 181 ? 56.625 17.482 12.585 1.00 14.54 180 LEU A CA 1
ATOM 1488 C C . LEU A 1 181 ? 56.733 16.778 13.928 1.00 14.25 180 LEU A C 1
ATOM 1489 O O . LEU A 1 181 ? 55.790 16.768 14.711 1.00 15.64 180 LEU A O 1
ATOM 1494 N N . LEU A 1 182 ? 57.900 16.221 14.184 1.00 14.27 181 LEU A N 1
ATOM 1495 C CA . LEU A 1 182 ? 58.227 15.578 15.450 1.00 14.48 181 LEU A CA 1
ATOM 1496 C C . LEU A 1 182 ? 59.524 16.109 15.929 1.00 13.71 181 LEU A C 1
ATOM 1497 O O . LEU A 1 182 ? 60.534 16.013 15.206 1.00 14.55 181 LEU A O 1
ATOM 1502 N N . ILE A 1 183 ? 59.567 16.622 17.148 1.00 13.80 182 ILE A N 1
ATOM 1503 C CA . ILE A 1 183 ? 60.808 16.932 17.822 1.00 13.61 182 ILE A CA 1
ATOM 1504 C C . ILE A 1 183 ? 60.995 15.853 18.889 1.00 13.65 182 ILE A C 1
ATOM 1505 O O . ILE A 1 183 ? 60.050 15.583 19.640 1.00 14.29 182 ILE A O 1
ATOM 1510 N N . SER A 1 184 ? 62.161 15.249 18.999 1.00 13.67 183 SER A N 1
ATOM 1511 C CA A SER A 1 184 ? 62.379 14.233 20.003 0.58 13.07 183 SER A CA 1
ATOM 1512 C CA B SER A 1 184 ? 62.332 14.260 20.062 0.42 14.61 183 SER A CA 1
ATOM 1513 C C . SER A 1 184 ? 63.733 14.408 20.646 1.00 13.43 183 SER A C 1
ATOM 1514 O O . SER A 1 184 ? 64.687 14.818 20.013 1.00 14.65 183 SER A O 1
ATOM 1519 N N . SER A 1 185 ? 63.826 13.992 21.916 1.00 13.48 184 SER A N 1
ATOM 1520 C CA . SER A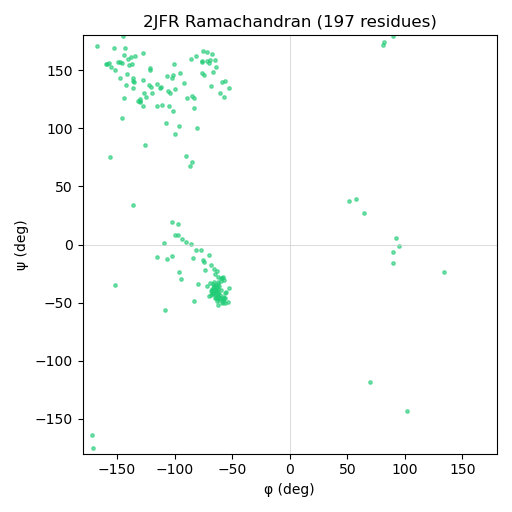 1 185 ? 65.139 13.723 22.465 1.00 13.60 184 SER A CA 1
ATOM 1521 C C . SER A 1 185 ? 65.679 12.440 21.831 1.00 14.13 184 SER A C 1
ATOM 1522 O O . SER A 1 185 ? 64.965 11.631 21.240 1.00 14.93 184 SER A O 1
ATOM 1525 N N . ASP A 1 186 ? 66.989 12.237 22.026 1.00 14.46 185 ASP A N 1
ATOM 1526 C CA A ASP A 1 186 ? 67.670 11.050 21.517 0.64 14.67 185 ASP A CA 1
ATOM 1527 C CA B ASP A 1 186 ? 67.627 11.046 21.482 0.36 14.66 185 ASP A CA 1
ATOM 1528 C C . ASP A 1 186 ? 67.178 9.775 22.163 1.00 15.00 185 ASP A C 1
ATOM 1529 O O . ASP A 1 186 ? 67.487 8.689 21.665 1.00 18.00 185 ASP A O 1
ATOM 1538 N N . GLY A 1 187 ? 66.410 9.804 23.248 1.00 14.69 186 GLY A N 1
ATOM 1539 C CA . GLY A 1 187 ? 65.946 8.575 23.831 1.00 14.99 186 GLY A CA 1
ATOM 1540 C C . GLY A 1 187 ? 65.065 7.766 22.914 1.00 15.01 186 GLY A C 1
ATOM 1541 O O . GLY A 1 187 ? 65.014 6.545 23.013 1.00 15.66 186 GLY A O 1
ATOM 1542 N N . LEU A 1 188 ? 64.361 8.417 21.987 1.00 14.88 187 LEU A N 1
ATOM 1543 C CA . LEU A 1 188 ? 63.411 7.690 21.148 1.00 15.11 187 LEU A CA 1
ATOM 1544 C C . LEU A 1 188 ? 64.082 6.649 20.311 1.00 15.21 187 LEU A C 1
ATOM 1545 O O . LEU A 1 188 ? 63.582 5.532 20.173 1.00 15.53 187 LEU A O 1
ATOM 1550 N N . PHE A 1 189 ? 65.252 6.955 19.718 1.00 16.18 188 PHE A N 1
ATOM 1551 C CA . PHE A 1 189 ? 65.976 6.081 18.823 1.00 16.18 188 PHE A CA 1
ATOM 1552 C C . PHE A 1 189 ? 67.082 5.311 19.504 1.00 16.94 188 PHE A C 1
ATOM 1553 O O . PHE A 1 189 ? 67.963 4.735 18.891 1.00 17.80 188 PHE A O 1
ATOM 1561 N N . ALA A 1 190 ? 67.059 5.225 20.840 1.00 16.89 189 ALA A N 1
ATOM 1562 C CA . ALA A 1 190 ? 68.114 4.488 21.552 1.00 17.45 189 ALA A CA 1
ATOM 1563 C C . ALA A 1 190 ? 68.157 3.034 21.179 1.00 17.94 189 ALA A C 1
ATOM 1564 O O . ALA A 1 190 ? 69.240 2.437 21.247 1.00 20.01 189 ALA A O 1
ATOM 1566 N N . ALA A 1 191 ? 66.992 2.404 20.924 1.00 17.05 190 ALA A N 1
ATOM 1567 C CA . ALA A 1 191 ? 66.926 0.961 20.832 1.00 17.20 190 ALA A CA 1
ATOM 1568 C C . ALA A 1 191 ? 65.838 0.390 19.941 1.00 17.35 190 ALA A C 1
ATOM 1569 O O . ALA A 1 191 ? 66.028 -0.681 19.400 1.00 18.99 190 ALA A O 1
ATOM 1571 N N . ALA A 1 192 ? 64.675 1.030 19.885 1.00 16.88 191 ALA A N 1
ATOM 1572 C CA . ALA A 1 192 ? 63.534 0.394 19.287 1.00 17.30 191 ALA A CA 1
ATOM 1573 C C . ALA A 1 192 ? 63.661 0.221 17.815 1.00 17.66 191 ALA A C 1
ATOM 1574 O O . ALA A 1 192 ? 64.396 0.890 17.108 1.00 18.03 191 ALA A O 1
ATOM 1576 N N . ASP A 1 193 ? 62.879 -0.721 17.288 1.00 18.04 192 ASP A N 1
ATOM 1577 C CA . ASP A 1 193 ? 62.777 -0.936 15.873 1.00 18.59 192 ASP A CA 1
ATOM 1578 C C . ASP A 1 193 ? 62.261 0.316 15.174 1.00 17.91 192 ASP A C 1
ATOM 1579 O O . ASP A 1 193 ? 61.217 0.848 15.538 1.00 18.10 192 ASP A O 1
ATOM 1584 N N . GLU A 1 194 ? 62.950 0.721 14.121 1.00 18.17 193 GLU A N 1
ATOM 1585 C CA . GLU A 1 194 ? 62.555 1.918 13.403 1.00 18.76 193 GLU A CA 1
ATOM 1586 C C . GLU A 1 194 ? 61.122 1.819 12.845 1.00 17.86 193 GLU A C 1
ATOM 1587 O O . GLU A 1 194 ? 60.414 2.790 12.905 1.00 18.31 193 GLU A O 1
ATOM 1593 N N . ALA A 1 195 ? 60.712 0.674 12.350 1.00 19.50 194 ALA A N 1
ATOM 1594 C CA . ALA A 1 195 ? 59.397 0.549 11.825 1.00 20.88 194 ALA A CA 1
ATOM 1595 C C . ALA A 1 195 ? 58.350 0.793 12.886 1.00 19.63 194 ALA A C 1
ATOM 1596 O O . ALA A 1 195 ? 57.315 1.412 12.648 1.00 20.59 194 ALA A O 1
ATOM 1598 N N . LEU A 1 196 ? 58.650 0.309 14.088 1.00 20.06 195 LEU A N 1
ATOM 1599 C CA A LEU A 1 196 ? 57.636 0.550 15.132 0.63 19.77 195 LEU A CA 1
ATOM 1600 C CA B LEU A 1 196 ? 57.798 0.520 15.279 0.37 20.29 195 LEU A CA 1
ATOM 1601 C C . LEU A 1 196 ? 57.632 1.984 15.616 1.00 18.62 195 LEU A C 1
ATOM 1602 O O . LEU A 1 196 ? 56.573 2.533 15.933 1.00 20.07 195 LEU A O 1
ATOM 1611 N N . ILE A 1 197 ? 58.791 2.660 15.605 1.00 16.75 196 ILE A N 1
ATOM 1612 C CA . ILE A 1 197 ? 58.815 4.105 15.847 1.00 16.63 196 ILE A CA 1
ATOM 1613 C C . ILE A 1 197 ? 57.954 4.817 14.825 1.00 16.54 196 ILE A C 1
ATOM 1614 O O . ILE A 1 197 ? 57.155 5.683 15.173 1.00 17.15 196 ILE A O 1
ATOM 1619 N N . VAL A 1 198 ? 58.116 4.482 13.547 1.00 16.69 197 VAL A N 1
ATOM 1620 C CA . VAL A 1 198 ? 57.342 5.130 12.506 1.00 17.63 197 VAL A CA 1
ATOM 1621 C C . VAL A 1 198 ? 55.881 4.826 12.648 1.00 17.91 197 VAL A C 1
ATOM 1622 O O . VAL A 1 198 ? 55.036 5.713 12.456 1.00 19.25 197 VAL A O 1
ATOM 1626 N N . ASP A 1 199 ? 55.543 3.576 12.995 1.00 18.54 198 ASP A N 1
ATOM 1627 C CA . ASP A 1 199 ? 54.117 3.213 13.240 1.00 19.47 198 ASP A CA 1
ATOM 1628 C C . ASP A 1 199 ? 53.503 4.128 14.352 1.00 18.82 198 ASP A C 1
ATOM 1629 O O . ASP A 1 199 ? 52.429 4.680 14.220 1.00 20.66 198 ASP A O 1
ATOM 1634 N N . ALA A 1 200 ? 54.265 4.283 15.442 1.00 18.20 199 ALA A N 1
ATOM 1635 C CA . ALA A 1 200 ? 53.778 5.169 16.501 1.00 18.20 199 ALA A CA 1
ATOM 1636 C C . ALA A 1 200 ? 53.667 6.599 16.013 1.00 18.12 199 ALA A C 1
ATOM 1637 O O . ALA A 1 200 ? 52.692 7.316 16.292 1.00 19.22 199 ALA A O 1
ATOM 1639 N N . ALA A 1 201 ? 54.687 7.096 15.313 1.00 17.97 200 ALA A N 1
ATOM 1640 C CA . ALA A 1 201 ? 54.781 8.481 14.901 1.00 18.35 200 ALA A CA 1
ATOM 1641 C C . ALA A 1 201 ? 53.691 8.864 13.884 1.00 18.80 200 ALA A C 1
ATOM 1642 O O . ALA A 1 201 ? 53.433 10.060 13.749 1.00 21.28 200 ALA A O 1
ATOM 1644 N N . THR A 1 202 ? 53.122 7.900 13.211 1.00 19.22 201 THR A N 1
ATOM 1645 C CA . THR A 1 202 ? 52.094 8.139 12.201 1.00 21.39 201 THR A CA 1
ATOM 1646 C C . THR A 1 202 ? 50.711 7.892 12.757 1.00 22.29 201 THR A C 1
ATOM 1647 O O . THR A 1 202 ? 49.722 7.956 12.004 1.00 25.76 201 THR A O 1
ATOM 1651 N N . SER A 1 203 ? 50.570 7.674 14.045 1.00 21.53 202 SER A N 1
ATOM 1652 C CA . SER A 1 203 ? 49.262 7.463 14.627 1.00 22.01 202 SER A CA 1
ATOM 1653 C C . SER A 1 203 ? 48.369 8.669 14.321 1.00 22.96 202 SER A C 1
ATOM 1654 O O . SER A 1 203 ? 48.813 9.808 14.551 1.00 22.67 202 SER A O 1
ATOM 1657 N N . PRO A 1 204 ? 47.189 8.498 13.768 1.00 24.63 203 PRO A N 1
ATOM 1658 C CA . PRO A 1 204 ? 46.451 9.719 13.344 1.00 27.66 203 PRO A CA 1
ATOM 1659 C C . PRO A 1 204 ? 46.216 10.740 14.424 1.00 25.92 203 PRO A C 1
ATOM 1660 O O . PRO A 1 204 ? 46.351 11.929 14.138 1.00 27.11 203 PRO A O 1
ATOM 1664 N N . ASP A 1 205 ? 45.858 10.347 15.632 1.00 26.72 204 ASP A N 1
ATOM 1665 C CA . ASP A 1 205 ? 45.669 11.331 16.697 1.00 26.60 204 ASP A CA 1
ATOM 1666 C C . ASP A 1 205 ? 46.995 11.670 17.315 1.00 22.07 204 ASP A C 1
ATOM 1667 O O . ASP A 1 205 ? 47.671 10.802 17.838 1.00 22.52 204 ASP A O 1
ATOM 1672 N N . PRO A 1 206 ? 47.443 12.905 17.239 1.00 23.75 205 PRO A N 1
ATOM 1673 C CA . PRO A 1 206 ? 48.769 13.259 17.835 1.00 21.92 205 PRO A CA 1
ATOM 1674 C C . PRO A 1 206 ? 48.885 12.949 19.308 1.00 21.60 205 PRO A C 1
ATOM 1675 O O . PRO A 1 206 ? 49.992 12.650 19.777 1.00 19.64 205 PRO A O 1
ATOM 1679 N N . GLN A 1 207 ? 47.797 13.004 20.096 1.00 22.12 206 GLN A N 1
ATOM 1680 C CA A GLN A 1 207 ? 47.943 12.620 21.501 0.59 22.42 206 GLN A CA 1
ATOM 1681 C CA B GLN A 1 207 ? 47.801 12.589 21.481 0.41 22.13 206 GLN A CA 1
ATOM 1682 C C . GLN A 1 207 ? 48.162 11.132 21.666 1.00 21.62 206 GLN A C 1
ATOM 1683 O O . GLN A 1 207 ? 48.842 10.731 22.585 1.00 23.36 206 GLN A O 1
ATOM 1694 N N . VAL A 1 208 ? 47.632 10.303 20.764 1.00 21.84 207 VAL A N 1
ATOM 1695 C CA . VAL A 1 208 ? 47.967 8.901 20.738 1.00 22.17 207 VAL A CA 1
ATOM 1696 C C . VAL A 1 208 ? 49.414 8.706 20.274 1.00 20.36 207 VAL A C 1
ATOM 1697 O O . VAL A 1 208 ? 50.156 7.905 20.825 1.00 20.35 207 VAL A O 1
ATOM 1701 N N . ALA A 1 209 ? 49.810 9.427 19.229 1.00 19.60 208 ALA A N 1
ATOM 1702 C CA . ALA A 1 209 ? 51.158 9.314 18.705 1.00 18.15 208 ALA A CA 1
ATOM 1703 C C . ALA A 1 209 ? 52.190 9.526 19.796 1.00 17.31 208 ALA A C 1
ATOM 1704 O O . ALA A 1 209 ? 53.134 8.746 19.914 1.00 17.33 208 ALA A O 1
ATOM 1706 N N . VAL A 1 210 ? 52.069 10.576 20.584 1.00 17.25 209 VAL A N 1
ATOM 1707 C CA . VAL A 1 210 ? 53.103 10.857 21.579 1.00 16.96 209 VAL A CA 1
ATOM 1708 C C . VAL A 1 210 ? 53.133 9.777 22.642 1.00 17.04 209 VAL A C 1
ATOM 1709 O O . VAL A 1 210 ? 54.229 9.392 23.099 1.00 17.09 209 VAL A O 1
ATOM 1713 N N . ARG A 1 211 ? 51.974 9.284 23.051 1.00 17.52 210 ARG A N 1
ATOM 1714 C CA A ARG A 1 211 ? 51.964 8.202 24.049 0.52 18.14 210 ARG A CA 1
ATOM 1715 C CA B ARG A 1 211 ? 51.908 8.198 24.029 0.48 18.62 210 ARG A CA 1
ATOM 1716 C C . ARG A 1 211 ? 52.569 6.944 23.466 1.00 18.16 210 ARG A C 1
ATOM 1717 O O . ARG A 1 211 ? 53.348 6.261 24.141 1.00 18.59 210 ARG A O 1
ATOM 1732 N N . ARG A 1 212 ? 52.232 6.599 22.218 1.00 17.86 211 ARG A N 1
ATOM 1733 C CA . ARG A 1 212 ? 52.791 5.409 21.614 1.00 18.32 211 ARG A CA 1
ATOM 1734 C C . ARG A 1 212 ? 54.295 5.538 21.415 1.00 16.76 211 ARG A C 1
ATOM 1735 O O . ARG A 1 212 ? 55.012 4.544 21.567 1.00 17.46 211 ARG A O 1
ATOM 1743 N N . LEU A 1 213 ? 54.783 6.725 21.086 1.00 16.75 212 LEU A N 1
ATOM 1744 C CA . LEU A 1 213 ? 56.207 6.916 20.907 1.00 16.50 212 LEU A CA 1
ATOM 1745 C C . LEU A 1 213 ? 56.995 6.622 22.168 1.00 15.68 212 LEU A C 1
ATOM 1746 O O . LEU A 1 213 ? 57.975 5.916 22.182 1.00 16.70 212 LEU A O 1
ATOM 1751 N N . VAL A 1 214 ? 56.524 7.186 23.299 1.00 16.39 213 VAL A N 1
ATOM 1752 C CA A VAL A 1 214 ? 57.291 6.922 24.504 0.67 17.20 213 VAL A CA 1
ATOM 1753 C CA B VAL A 1 214 ? 57.062 6.953 24.620 0.33 16.35 213 VAL A CA 1
ATOM 1754 C C . VAL A 1 214 ? 57.064 5.478 24.938 1.00 16.74 213 VAL A C 1
ATOM 1755 O O . VAL A 1 214 ? 58.014 4.879 25.483 1.00 17.23 213 VAL A O 1
ATOM 1762 N N . GLU A 1 215 ? 55.934 4.855 24.684 1.00 17.05 214 GLU A N 1
ATOM 1763 C CA . GLU A 1 215 ? 55.776 3.424 24.973 1.00 17.79 214 GLU A CA 1
ATOM 1764 C C . GLU A 1 215 ? 56.721 2.577 24.151 1.00 17.01 214 GLU A C 1
ATOM 1765 O O . GLU A 1 215 ? 57.292 1.631 24.686 1.00 17.12 214 GLU A O 1
ATOM 1771 N N . VAL A 1 216 ? 56.885 2.885 22.867 1.00 16.58 215 VAL A N 1
ATOM 1772 C CA . VAL A 1 216 ? 57.809 2.136 22.042 1.00 16.19 215 VAL A CA 1
ATOM 1773 C C . VAL A 1 216 ? 59.228 2.213 22.654 1.00 15.79 215 VAL A C 1
ATOM 1774 O O . VAL A 1 216 ? 59.932 1.202 22.755 1.00 16.27 215 VAL A O 1
ATOM 1778 N N . ALA A 1 217 ? 59.641 3.389 23.021 1.00 15.51 216 ALA A N 1
ATOM 1779 C CA . ALA A 1 217 ? 60.977 3.555 23.563 1.00 15.90 216 ALA A CA 1
ATOM 1780 C C . ALA A 1 217 ? 61.114 2.832 24.900 1.00 15.33 216 ALA A C 1
ATOM 1781 O O . ALA A 1 217 ? 62.138 2.214 25.199 1.00 15.76 216 ALA A O 1
ATOM 1783 N N . ASN A 1 218 ? 60.083 2.879 25.736 1.00 15.53 217 ASN A N 1
ATOM 1784 C CA A ASN A 1 218 ? 60.110 2.219 27.036 0.65 15.91 217 ASN A CA 1
ATOM 1785 C CA B ASN A 1 218 ? 60.231 2.221 27.044 0.35 16.10 217 ASN A CA 1
ATOM 1786 C C . ASN A 1 218 ? 60.139 0.718 26.873 1.00 16.10 217 ASN A C 1
ATOM 1787 O O . ASN A 1 218 ? 60.942 0.024 27.531 1.00 17.15 217 ASN A O 1
ATOM 1796 N N . ASP A 1 219 ? 59.292 0.174 26.026 1.00 16.02 218 ASP A N 1
ATOM 1797 C CA . ASP A 1 219 ? 59.223 -1.233 25.791 1.00 16.52 218 ASP A CA 1
ATOM 1798 C C . ASP A 1 219 ? 60.543 -1.804 25.279 1.00 16.61 218 ASP A C 1
ATOM 1799 O O . ASP A 1 219 ? 60.873 -2.937 25.558 1.00 18.23 218 ASP A O 1
ATOM 1804 N N . ALA A 1 220 ? 61.283 -1.004 24.547 1.00 16.07 219 ALA A N 1
ATOM 1805 C CA . ALA A 1 220 ? 62.595 -1.377 24.003 1.00 16.65 219 ALA A CA 1
ATOM 1806 C C . ALA A 1 220 ? 63.689 -1.330 25.026 1.00 17.37 219 ALA A C 1
ATOM 1807 O O . ALA A 1 220 ? 64.830 -1.699 24.672 1.00 19.67 219 ALA A O 1
ATOM 1809 N N . GLY A 1 221 ? 63.400 -0.882 26.235 1.00 17.31 220 GLY A N 1
ATOM 1810 C CA . GLY A 1 221 ? 64.359 -0.883 27.306 1.00 18.30 220 GLY A CA 1
ATOM 1811 C C . GLY A 1 221 ? 64.391 0.413 28.073 1.00 17.86 220 GLY A C 1
ATOM 1812 O O . GLY A 1 221 ? 64.819 0.457 29.225 1.00 19.74 220 GLY A O 1
ATOM 1813 N N . GLY A 1 222 ? 63.963 1.505 27.458 1.00 16.81 221 GLY A N 1
ATOM 1814 C CA . GLY A 1 222 ? 63.870 2.759 28.185 1.00 16.60 221 GLY A CA 1
ATOM 1815 C C . GLY A 1 222 ? 65.197 3.176 28.775 1.00 16.23 221 GLY A C 1
ATOM 1816 O O . GLY A 1 222 ? 65.233 3.768 29.860 1.00 16.80 221 GLY A O 1
ATOM 1817 N N . SER A 1 223 ? 66.311 2.979 28.052 1.00 15.79 222 SER A N 1
ATOM 1818 C CA . SER A 1 223 ? 67.625 3.283 28.590 1.00 16.58 222 SER A CA 1
ATOM 1819 C C . SER A 1 223 ? 67.825 4.762 28.860 1.00 15.70 222 SER A C 1
ATOM 1820 O O . SER A 1 223 ? 68.686 5.101 29.665 1.00 17.70 222 SER A O 1
ATOM 1823 N N . ASP A 1 224 ? 67.100 5.618 28.162 1.00 15.33 223 ASP A N 1
ATOM 1824 C CA . ASP A 1 224 ? 67.185 7.051 28.339 1.00 14.71 223 ASP A CA 1
ATOM 1825 C C . ASP A 1 224 ? 65.790 7.602 28.563 1.00 14.78 223 ASP A C 1
ATOM 1826 O O . ASP A 1 224 ? 64.793 6.954 28.304 1.00 16.66 223 ASP A O 1
ATOM 1831 N N . ASN A 1 225 ? 65.753 8.830 29.050 1.00 14.32 224 ASN A N 1
ATOM 1832 C CA . ASN A 1 225 ? 64.560 9.646 28.961 1.00 14.22 224 ASN A CA 1
ATOM 1833 C C . ASN A 1 225 ? 64.149 9.825 27.499 1.00 14.03 224 ASN A C 1
ATOM 1834 O O . ASN A 1 225 ? 65.032 9.999 26.657 1.00 14.27 224 ASN A O 1
ATOM 1839 N N . THR A 1 226 ? 62.857 9.781 27.232 1.00 13.90 225 THR A N 1
ATOM 1840 C CA . THR A 1 226 ? 62.336 10.059 25.891 1.00 14.28 225 THR A CA 1
ATOM 1841 C C . THR A 1 226 ? 61.288 11.127 25.981 1.00 13.85 225 THR A C 1
ATOM 1842 O O . THR A 1 226 ? 60.347 11.004 26.772 1.00 15.19 225 THR A O 1
ATOM 1846 N N . THR A 1 227 ? 61.407 12.136 25.156 1.00 13.74 226 THR A N 1
ATOM 1847 C CA . THR A 1 227 ? 60.464 13.256 25.105 1.00 14.16 226 THR A CA 1
ATOM 1848 C C . THR A 1 227 ? 60.172 13.554 23.667 1.00 14.19 226 THR A C 1
ATOM 1849 O O . THR A 1 227 ? 61.086 13.630 22.852 1.00 15.73 226 THR A O 1
ATOM 1853 N N . VAL A 1 228 ? 58.903 13.751 23.357 1.00 14.14 227 VAL A N 1
ATOM 1854 C CA . VAL A 1 228 ? 58.432 13.961 22.002 1.00 14.45 227 VAL A CA 1
ATOM 1855 C C . VAL A 1 228 ? 57.414 15.096 21.971 1.00 14.47 227 VAL A C 1
ATOM 1856 O O . VAL A 1 228 ? 56.570 15.244 22.860 1.00 15.05 227 VAL A O 1
ATOM 1860 N N . VAL A 1 229 ? 57.490 15.870 20.888 1.00 14.28 228 VAL A N 1
ATOM 1861 C CA . VAL A 1 229 ? 56.534 16.926 20.586 1.00 14.27 228 VAL A CA 1
ATOM 1862 C C . VAL A 1 229 ? 56.109 16.701 19.140 1.00 14.65 228 VAL A C 1
ATOM 1863 O O . VAL A 1 229 ? 56.948 16.656 18.234 1.00 15.21 228 VAL A O 1
ATOM 1867 N N . VAL A 1 230 ? 54.787 16.548 18.927 1.00 14.78 229 VAL A N 1
ATOM 1868 C CA . VAL A 1 230 ? 54.209 16.321 17.612 1.00 15.46 229 VAL A CA 1
ATOM 1869 C C . VAL A 1 230 ? 53.398 17.514 17.239 1.00 15.39 229 VAL A C 1
ATOM 1870 O O . VAL A 1 230 ? 52.581 17.998 18.047 1.00 17.10 229 VAL A O 1
ATOM 1874 N N . ILE A 1 231 ? 53.545 17.983 16.004 1.00 15.18 230 ILE A N 1
ATOM 1875 C CA . ILE A 1 231 ? 52.816 19.149 15.481 1.00 15.19 230 ILE A CA 1
ATOM 1876 C C . ILE A 1 231 ? 52.202 18.739 14.149 1.00 14.89 230 ILE A C 1
ATOM 1877 O O . ILE A 1 231 ? 52.925 18.332 13.229 1.00 15.85 230 ILE A O 1
ATOM 1882 N N . ASP A 1 232 ? 50.877 18.850 14.029 1.00 15.25 231 ASP A N 1
ATOM 1883 C CA A ASP A 1 232 ? 50.147 18.567 12.807 0.53 15.80 231 ASP A CA 1
ATOM 1884 C CA B ASP A 1 232 ? 50.215 18.556 12.766 0.47 15.00 231 ASP A CA 1
ATOM 1885 C C . ASP A 1 232 ? 49.891 19.867 12.057 1.00 14.81 231 ASP A C 1
ATOM 1886 O O . ASP A 1 232 ? 49.306 20.772 12.641 1.00 15.84 231 ASP A O 1
ATOM 1895 N N . LEU A 1 233 ? 50.287 19.931 10.793 1.00 15.15 232 LEU A N 1
ATOM 1896 C CA . LEU A 1 233 ? 50.217 21.149 10.016 1.00 15.05 232 LEU A CA 1
ATOM 1897 C C . LEU A 1 233 ? 48.993 21.125 9.067 1.00 15.48 232 LEU A C 1
ATOM 1898 O O . LEU A 1 233 ? 48.628 20.068 8.529 1.00 17.10 232 LEU A O 1
ATOM 1903 N N . GLY A 1 234 ? 48.419 22.298 8.859 1.00 16.26 233 GLY A N 1
ATOM 1904 C CA . GLY A 1 234 ? 47.328 22.526 7.926 1.00 18.37 233 GLY A CA 1
ATOM 1905 C C . GLY A 1 234 ? 47.677 23.644 6.892 1.00 21.11 233 GLY A C 1
ATOM 1906 O O . GLY A 1 234 ? 46.714 23.959 6.128 1.00 28.71 233 GLY A O 1
#

Foldseek 3Di:
DDDFFDDKDKDKDFFDADPDQLKDWDDDDQKTKIKRKDDPCSNVQRVQLVVQQVVQCVVPVADVSNVVSNLVSLQVLQVVQQPDPDDMFIWMWMWGQDDVVRPGIKIWTWAAFFKWKADPLDIDTDDAHQWPLSVCVVVVNDDPVVSLVDPGRVGGNTGGNHDNDHDIDMDHDPDAAFMKMKTKGSLLSNFADPSQLSVLCVDPDNNSSNVSSQVRSNVRPRNGMMMMMMTHTD

CATH classification: 3.60.40.10

B-factor: mean 25.09, std 12.95, range [13.07, 97.48]

Solvent-accessible surface area: 10419 Å² total; per-residue (Å²): 130,140,62,40,33,86,47,36,11,57,17,75,34,72,15,96,91,110,167,78,44,28,13,21,43,28,48,86,58,61,4,10,0,0,0,17,6,63,31,80,68,0,68,76,0,1,57,31,0,10,166,29,0,32,65,22,13,77,88,42,70,62,108,107,6,0,41,91,1,0,59,78,0,0,62,102,0,59,91,79,6,36,144,65,128,88,99,5,0,0,2,1,1,0,0,0,5,3,91,115,82,83,67,11,30,7,7,1,8,2,3,8,3,7,0,11,24,10,88,137,51,135,28,87,28,59,8,43,23,0,4,54,2,4,51,42,32,113,141,67,117,39,78,105,100,88,11,20,132,40,96,71,55,121,84,54,65,66,5,0,1,84,14,68,156,25,48,23,27,36,156,40,10,108,27,20,106,70,7,18,0,0,0,0,1,30,4,1,27,32,50,6,90,89,72,83,0,31,66,0,0,52,4,129,63,17,100,61,0,4,140,76,0,17,100,12,7,56,126,42,39,5,56,18,4,2,0,0,0,0,0,25,7,28

Radius of gyration: 16.41 Å; Cα contacts (8 Å, |Δi|>4): 687; chains: 1; bounding box: 42×41×36 Å